Protein AF-A0A7C6IEF8-F1 (afdb_monomer)

Secondary structure (DSSP, 8-state):
--SHHHHHHHHHHHHHHHTT-HHHHHHHHHHHHHTT--TTTSBTTB-HHHHHHHTS-TTS--SSS-SHHHHHHHHHHHHHTTPPPPHHHHHHHHTTB-TTS-BBSSTTSPB-HHHHHHHHHHHHHH-SGGGHHHHHHHHHHHHHT--TTS---SSSHHHHHHHHHHHHHHTT---HHHHHHHHHHB-TTSPEEETTEEEHHHHHHHHHHHTT--TTT--TT----------------------PPPPP--PPPPPPPPPPPPP----------

Structure (mmCIF, N/CA/C/O backbone):
data_AF-A0A7C6IEF8-F1
#
_entry.id   AF-A0A7C6IEF8-F1
#
loop_
_atom_site.group_PDB
_atom_site.id
_atom_site.type_symbol
_atom_site.label_atom_id
_atom_site.label_alt_id
_atom_site.label_comp_id
_atom_site.label_asym_id
_atom_site.label_entity_id
_atom_site.label_seq_id
_atom_site.pdbx_PDB_ins_code
_atom_site.Cartn_x
_atom_site.Cartn_y
_atom_site.Cartn_z
_atom_site.occupancy
_atom_site.B_iso_or_equiv
_atom_site.auth_seq_id
_atom_site.auth_comp_id
_atom_site.auth_asym_id
_atom_site.auth_atom_id
_atom_site.pdbx_PDB_model_num
ATOM 1 N N . ALA A 1 1 ? -8.601 -23.018 9.708 1.00 60.69 1 ALA A N 1
ATOM 2 C CA . ALA A 1 1 ? -7.934 -24.036 10.554 1.00 60.69 1 ALA A CA 1
ATOM 3 C C . ALA A 1 1 ? -6.448 -23.737 10.769 1.00 60.69 1 ALA A C 1
ATOM 5 O O . ALA A 1 1 ? -6.048 -23.668 11.918 1.00 60.69 1 ALA A O 1
ATOM 6 N N . GLN A 1 2 ? -5.633 -23.519 9.722 1.00 71.75 2 GLN A N 1
ATOM 7 C CA . GLN A 1 2 ? -4.194 -23.235 9.904 1.00 71.75 2 GLN A CA 1
ATOM 8 C C . GLN A 1 2 ? -3.869 -21.791 10.333 1.00 71.75 2 GLN A C 1
ATOM 10 O O . GLN A 1 2 ? -2.860 -21.582 10.991 1.00 71.75 2 GLN A O 1
ATOM 15 N N . ALA A 1 3 ? -4.726 -20.811 10.020 1.00 82.19 3 ALA A N 1
ATOM 16 C CA . ALA A 1 3 ? -4.498 -19.411 10.393 1.00 82.19 3 ALA A CA 1
ATOM 17 C C . ALA A 1 3 ? -4.946 -19.050 11.823 1.00 82.19 3 ALA A C 1
ATOM 19 O O . ALA A 1 3 ? -4.473 -18.059 12.364 1.00 82.19 3 ALA A O 1
ATOM 20 N N . GLU A 1 4 ? -5.821 -19.843 12.455 1.00 84.62 4 GLU A N 1
ATOM 21 C CA . GLU A 1 4 ? -6.388 -19.518 13.780 1.00 84.62 4 GLU A CA 1
ATOM 22 C C . GLU A 1 4 ? -5.314 -19.303 14.863 1.00 84.62 4 GLU A C 1
ATOM 24 O O . GLU A 1 4 ? -5.384 -18.286 15.546 1.00 84.62 4 GLU A O 1
ATOM 29 N N . PRO A 1 5 ? -4.262 -20.143 14.992 1.00 89.75 5 PRO A N 1
ATOM 30 C CA . PRO A 1 5 ? -3.223 -19.904 15.997 1.00 89.75 5 PRO A CA 1
ATOM 31 C C . PRO A 1 5 ? -2.462 -18.588 15.793 1.00 89.75 5 PRO A C 1
ATOM 33 O O . PRO A 1 5 ? -2.032 -17.973 16.769 1.00 89.75 5 PRO A O 1
ATOM 36 N N . LEU A 1 6 ? -2.293 -18.159 14.536 1.00 88.25 6 LEU A N 1
ATOM 37 C CA . LEU A 1 6 ? -1.654 -16.889 14.197 1.00 88.25 6 LEU A CA 1
ATOM 38 C C . LEU A 1 6 ? -2.582 -15.713 14.509 1.00 88.25 6 LEU A C 1
ATOM 40 O O . LEU A 1 6 ? -2.141 -14.745 15.116 1.00 88.25 6 LEU A O 1
ATOM 44 N N . LEU A 1 7 ? -3.862 -15.803 14.145 1.00 91.38 7 LEU A N 1
ATOM 45 C CA . LEU A 1 7 ? -4.846 -14.768 14.472 1.00 91.38 7 LEU A CA 1
ATOM 46 C C . LEU A 1 7 ? -4.991 -14.593 15.985 1.00 91.38 7 LEU A C 1
ATOM 48 O O . LEU A 1 7 ? -5.013 -13.464 16.463 1.00 91.38 7 LEU A O 1
ATOM 52 N N . ASP A 1 8 ? -4.996 -15.691 16.740 1.00 91.38 8 ASP A N 1
ATOM 53 C CA . ASP A 1 8 ? -4.999 -15.657 18.202 1.00 91.38 8 ASP A CA 1
ATOM 54 C C . ASP A 1 8 ? -3.730 -15.005 18.767 1.00 91.38 8 ASP A C 1
ATOM 56 O O . ASP A 1 8 ? -3.793 -14.287 19.764 1.00 91.38 8 ASP A O 1
ATOM 60 N N . LEU A 1 9 ? -2.564 -15.253 18.161 1.00 91.56 9 LEU A N 1
ATOM 61 C CA . LEU A 1 9 ? -1.318 -14.595 18.554 1.00 91.56 9 LEU A CA 1
ATOM 62 C C . LEU A 1 9 ? -1.396 -13.084 18.311 1.00 91.56 9 LEU A C 1
ATOM 64 O O . LEU A 1 9 ? -1.137 -12.314 19.232 1.00 91.56 9 LEU A O 1
ATOM 68 N N . LEU A 1 10 ? -1.821 -12.674 17.114 1.00 92.69 10 LEU A N 1
ATOM 69 C CA . LEU A 1 10 ? -1.961 -11.266 16.740 1.00 92.69 10 LEU A CA 1
ATOM 70 C C . LEU A 1 10 ? -2.998 -10.542 17.604 1.00 92.69 10 LEU A C 1
ATOM 72 O O . LEU A 1 10 ? -2.752 -9.418 18.026 1.00 92.69 10 LEU A O 1
ATOM 76 N N . ALA A 1 11 ? -4.118 -11.186 17.932 1.00 91.50 11 ALA A N 1
ATOM 77 C CA . ALA A 1 11 ? -5.111 -10.624 18.841 1.00 91.50 11 ALA A CA 1
ATOM 78 C C . ALA A 1 11 ? -4.537 -10.425 20.255 1.00 91.50 11 ALA A C 1
ATOM 80 O O . ALA A 1 11 ? -4.778 -9.394 20.878 1.00 91.50 11 ALA A O 1
ATOM 81 N N . ARG A 1 12 ? -3.753 -11.386 20.768 1.00 91.94 12 ARG A N 1
ATOM 82 C CA . ARG A 1 12 ? -3.161 -11.310 22.118 1.00 91.94 12 ARG A CA 1
ATOM 83 C C . ARG A 1 12 ? -2.026 -10.296 22.231 1.00 91.94 12 ARG A C 1
ATOM 85 O O . ARG A 1 12 ? -1.936 -9.613 23.246 1.00 91.94 12 ARG A O 1
ATOM 92 N N . GLU A 1 13 ? -1.146 -10.236 21.238 1.00 91.25 13 GLU A N 1
ATOM 93 C CA . GLU A 1 13 ? 0.071 -9.410 21.281 1.00 91.25 13 GLU A CA 1
ATOM 94 C C . GLU A 1 13 ? -0.110 -8.045 20.603 1.00 91.25 13 GLU A C 1
ATOM 96 O O . GLU A 1 13 ? 0.661 -7.117 20.853 1.00 91.25 13 GLU A O 1
ATOM 101 N N . GLY A 1 14 ? -1.161 -7.890 19.792 1.00 87.06 14 GLY A N 1
ATOM 102 C CA . GLY A 1 14 ? -1.394 -6.710 18.963 1.00 87.06 14 GLY A CA 1
ATOM 103 C C . GLY A 1 14 ? -1.468 -5.407 19.751 1.00 87.06 14 GLY A C 1
ATOM 104 O O . GLY A 1 14 ? -0.909 -4.413 19.306 1.00 87.06 14 GLY A O 1
ATOM 105 N N . ALA A 1 15 ? -2.072 -5.405 20.944 1.00 87.06 15 ALA A N 1
ATOM 106 C CA . ALA A 1 15 ? -2.207 -4.186 21.747 1.00 87.06 15 ALA A CA 1
ATOM 107 C C . ALA A 1 15 ? -0.845 -3.585 22.139 1.00 87.06 15 ALA A C 1
ATOM 109 O O . ALA A 1 15 ? -0.672 -2.369 22.104 1.00 87.06 15 ALA A O 1
ATOM 110 N N . ALA A 1 16 ? 0.137 -4.431 22.473 1.00 89.19 16 ALA A N 1
ATOM 111 C CA . ALA A 1 16 ? 1.486 -3.975 22.798 1.00 89.19 16 ALA A CA 1
ATOM 112 C C . ALA A 1 16 ? 2.219 -3.467 21.548 1.00 89.19 16 ALA A C 1
ATOM 114 O O . ALA A 1 16 ? 2.814 -2.396 21.584 1.00 89.19 16 ALA A O 1
ATOM 115 N N . ALA A 1 17 ? 2.115 -4.194 20.432 1.00 86.31 17 ALA A N 1
ATOM 116 C CA . ALA A 1 17 ? 2.783 -3.834 19.182 1.00 86.31 17 ALA A CA 1
ATOM 117 C C . ALA A 1 17 ? 2.229 -2.537 18.557 1.00 86.31 17 ALA A C 1
ATOM 119 O O . ALA A 1 17 ? 2.971 -1.749 17.973 1.00 86.31 17 ALA A O 1
ATOM 120 N N . VAL A 1 18 ? 0.923 -2.290 18.695 1.00 89.69 18 VAL A N 1
ATOM 121 C CA . VAL A 1 18 ? 0.263 -1.061 18.229 1.00 89.69 18 VAL A CA 1
ATOM 122 C C . VAL A 1 18 ? 0.724 0.167 19.013 1.00 89.69 18 VAL A C 1
ATOM 124 O O . VAL A 1 18 ? 0.858 1.242 18.436 1.00 89.69 18 VAL A O 1
ATOM 127 N N . ALA A 1 19 ? 1.017 0.017 20.306 1.00 86.75 19 ALA A N 1
ATOM 128 C CA . ALA A 1 19 ? 1.499 1.123 21.132 1.00 86.75 19 ALA A CA 1
ATOM 129 C C . ALA A 1 19 ? 2.882 1.649 20.697 1.00 86.75 19 ALA A C 1
ATOM 131 O O . ALA A 1 19 ? 3.249 2.764 21.062 1.00 86.75 19 ALA A O 1
ATOM 132 N N . GLU A 1 20 ? 3.643 0.867 19.926 1.00 87.12 20 GLU A N 1
ATOM 133 C CA . GLU A 1 20 ? 4.963 1.257 19.423 1.00 87.12 20 GLU A CA 1
ATOM 134 C C . GLU A 1 20 ? 4.895 2.037 18.103 1.00 87.12 20 GLU A C 1
ATOM 136 O O . GLU A 1 20 ? 5.792 2.830 17.817 1.00 87.12 20 GLU A O 1
ATOM 141 N N . SER A 1 21 ? 3.861 1.813 17.284 1.00 92.12 21 SER A N 1
ATOM 142 C CA . SER A 1 21 ? 3.759 2.399 15.945 1.00 92.12 21 SER A CA 1
ATOM 143 C C . SER A 1 21 ? 2.321 2.323 15.405 1.00 92.12 21 SER A C 1
ATOM 145 O O . SER A 1 21 ? 1.751 1.228 15.325 1.00 92.12 21 SER A O 1
ATOM 147 N N . PRO A 1 22 ? 1.726 3.449 14.961 1.00 95.25 22 PRO A N 1
ATOM 148 C CA . PRO A 1 22 ? 0.413 3.435 14.313 1.00 95.25 22 PRO A CA 1
ATOM 149 C C . PRO A 1 22 ? 0.419 2.676 12.974 1.00 95.25 22 PRO A C 1
ATOM 151 O O . PRO A 1 22 ? -0.606 2.124 12.570 1.00 95.25 22 PRO A O 1
ATOM 154 N N . GLU A 1 23 ? 1.570 2.542 12.309 1.00 96.81 23 GLU A N 1
ATOM 155 C CA . GLU A 1 23 ? 1.728 1.694 11.124 1.00 96.81 23 GLU A CA 1
ATOM 156 C C . GLU A 1 23 ? 1.460 0.213 11.438 1.00 96.81 23 GLU A C 1
ATOM 158 O O . GLU A 1 23 ? 0.948 -0.520 10.586 1.00 96.81 23 GLU A O 1
ATOM 163 N N . THR A 1 24 ? 1.757 -0.240 12.661 1.00 96.69 24 THR A N 1
ATOM 164 C CA . THR A 1 24 ? 1.372 -1.582 13.121 1.00 96.69 24 THR A CA 1
ATOM 165 C C . THR A 1 24 ? -0.145 -1.726 13.185 1.00 96.69 24 THR A C 1
ATOM 167 O O . THR A 1 24 ? -0.667 -2.751 12.744 1.00 96.69 24 THR A O 1
ATOM 170 N N . ALA A 1 25 ? -0.868 -0.704 13.660 1.00 97.81 25 ALA A N 1
ATOM 171 C CA . ALA A 1 25 ? -2.330 -0.722 13.641 1.00 97.81 25 ALA A CA 1
ATOM 172 C C . ALA A 1 25 ? -2.857 -0.830 12.208 1.00 97.81 25 ALA A C 1
ATOM 174 O O . ALA A 1 25 ? -3.649 -1.726 11.929 1.00 97.81 25 ALA A O 1
ATOM 175 N N . ALA A 1 26 ? -2.342 -0.015 11.281 1.00 98.44 26 ALA A N 1
ATOM 176 C CA . ALA A 1 26 ? -2.743 -0.065 9.874 1.00 98.44 26 ALA A CA 1
ATOM 177 C C . ALA A 1 26 ? -2.513 -1.456 9.247 1.00 98.44 26 ALA A C 1
ATOM 179 O O . ALA A 1 26 ? -3.407 -2.004 8.601 1.00 98.44 26 ALA A O 1
ATOM 180 N N . LYS A 1 27 ? -1.368 -2.101 9.516 1.00 97.25 27 LYS A N 1
ATOM 181 C CA . LYS A 1 27 ? -1.111 -3.491 9.080 1.00 97.25 27 LYS A CA 1
ATOM 182 C C . LYS A 1 27 ? -2.106 -4.483 9.686 1.00 97.25 27 LYS A C 1
ATOM 184 O O . LYS A 1 27 ? -2.588 -5.368 8.980 1.00 97.25 27 LYS A O 1
ATOM 189 N N . LEU A 1 28 ? -2.430 -4.352 10.973 1.00 97.62 28 LEU A N 1
ATOM 190 C CA . LEU A 1 28 ? -3.401 -5.228 11.632 1.00 97.62 28 LEU A CA 1
ATOM 191 C C . LEU A 1 28 ? -4.832 -5.005 11.129 1.00 97.62 28 LEU A C 1
ATOM 193 O O . LEU A 1 28 ? -5.587 -5.974 11.077 1.00 97.62 28 LEU A O 1
ATOM 197 N N . VAL A 1 29 ? -5.193 -3.792 10.699 1.00 98.62 29 VAL A N 1
ATOM 198 C CA . VAL A 1 29 ? -6.466 -3.537 10.006 1.00 98.62 29 VAL A CA 1
ATOM 199 C C . VAL A 1 29 ? -6.523 -4.318 8.694 1.00 98.62 29 VAL A C 1
ATOM 201 O O . VAL A 1 29 ? -7.498 -5.035 8.460 1.00 98.62 29 VAL A O 1
ATOM 204 N N . VAL A 1 30 ? -5.462 -4.266 7.877 1.00 98.12 30 VAL A N 1
ATOM 205 C CA . VAL A 1 30 ? -5.378 -5.044 6.626 1.00 98.12 30 VAL A CA 1
ATOM 206 C C . VAL A 1 30 ? -5.526 -6.543 6.904 1.00 98.12 30 VAL A C 1
ATOM 208 O O . VAL A 1 30 ? -6.315 -7.211 6.231 1.00 98.12 30 VAL A O 1
ATOM 211 N N . VAL A 1 31 ? -4.839 -7.068 7.928 1.00 96.19 31 VAL A N 1
ATOM 212 C CA . VAL A 1 31 ? -4.954 -8.478 8.342 1.00 96.19 31 VAL A CA 1
ATOM 213 C C . VAL A 1 31 ? -6.375 -8.813 8.798 1.00 96.19 31 VAL A C 1
ATOM 215 O O . VAL A 1 31 ? -6.953 -9.779 8.304 1.00 96.19 31 VAL A O 1
ATOM 218 N N . ALA A 1 32 ? -6.961 -8.034 9.709 1.00 96.88 32 ALA A N 1
ATOM 219 C CA . ALA A 1 32 ? -8.312 -8.277 10.208 1.00 96.88 32 ALA A CA 1
ATOM 220 C C . ALA A 1 32 ? -9.318 -8.335 9.049 1.00 96.88 32 ALA A C 1
ATOM 222 O O . ALA A 1 32 ? -10.032 -9.331 8.909 1.00 96.88 32 ALA A O 1
ATOM 223 N N . ALA A 1 33 ? -9.279 -7.339 8.161 1.00 96.94 33 ALA A N 1
ATOM 224 C CA . ALA A 1 33 ? -10.127 -7.276 6.977 1.00 96.94 33 ALA A CA 1
ATOM 225 C C . ALA A 1 33 ? -9.907 -8.476 6.041 1.00 96.94 33 ALA A C 1
ATOM 227 O O . ALA A 1 33 ? -10.873 -9.087 5.587 1.00 96.94 33 ALA A O 1
ATOM 228 N N . ALA A 1 34 ? -8.652 -8.873 5.791 1.00 95.88 34 ALA A N 1
ATOM 229 C CA . ALA A 1 34 ? -8.343 -10.033 4.953 1.00 95.88 34 ALA A CA 1
ATOM 230 C C . ALA A 1 34 ? -8.974 -11.329 5.491 1.00 95.88 34 ALA A C 1
ATOM 232 O O . ALA A 1 34 ? -9.431 -12.158 4.710 1.00 95.88 34 ALA A O 1
ATOM 233 N N . PHE A 1 35 ? -9.056 -11.495 6.813 1.00 94.88 35 PHE A N 1
ATOM 234 C CA . PHE A 1 35 ? -9.677 -12.657 7.459 1.00 94.88 35 PHE A CA 1
ATOM 235 C C . PHE A 1 35 ? -11.159 -12.457 7.824 1.00 94.88 35 PHE A C 1
ATOM 237 O O . PHE A 1 35 ? -11.726 -13.285 8.546 1.00 94.88 35 PHE A O 1
ATOM 244 N N . GLY A 1 36 ? -11.794 -11.375 7.361 1.00 94.62 36 GLY A N 1
ATOM 245 C CA . GLY A 1 36 ? -13.192 -11.059 7.669 1.00 94.62 36 GLY A CA 1
ATOM 246 C C . GLY A 1 36 ? -13.459 -10.803 9.158 1.00 94.62 36 GLY A C 1
ATOM 247 O O . GLY A 1 36 ? -14.569 -11.036 9.637 1.00 94.62 36 GLY A O 1
ATOM 248 N N . LYS A 1 37 ? -12.440 -10.385 9.913 1.00 95.94 37 LYS A N 1
ATOM 249 C CA . LYS A 1 37 ? -12.554 -9.942 11.308 1.00 95.94 37 LYS A CA 1
ATOM 250 C C . LYS A 1 37 ? -12.804 -8.434 11.337 1.00 95.94 37 LYS A C 1
ATOM 252 O O . LYS A 1 37 ? -12.307 -7.706 10.485 1.00 95.94 37 LYS A O 1
ATOM 257 N N . ASP A 1 38 ? -13.538 -7.965 12.340 1.00 97.25 38 ASP A N 1
ATOM 258 C CA . ASP A 1 38 ? -13.760 -6.532 12.541 1.00 97.25 38 ASP A CA 1
ATOM 259 C C . ASP A 1 38 ? -12.515 -5.885 13.183 1.00 97.25 38 ASP A C 1
ATOM 261 O O . ASP A 1 38 ? -12.182 -6.230 14.321 1.00 97.25 38 ASP A O 1
ATOM 265 N N . PRO A 1 39 ? -11.822 -4.948 12.506 1.00 97.94 39 PRO A N 1
ATOM 266 C CA . PRO A 1 39 ? -10.619 -4.305 13.037 1.00 97.94 39 PRO A CA 1
ATOM 267 C C . PRO A 1 39 ? -10.857 -3.494 14.320 1.00 97.94 39 PRO A C 1
ATOM 269 O O . PRO A 1 39 ? -9.910 -3.257 15.067 1.00 97.94 39 PRO A O 1
ATOM 272 N N . ARG A 1 40 ? -12.104 -3.111 14.623 1.00 98.38 40 ARG A N 1
ATOM 273 C CA . ARG A 1 40 ? -12.450 -2.379 15.856 1.00 98.38 40 ARG A CA 1
ATOM 274 C C . ARG A 1 40 ? -12.460 -3.281 17.093 1.00 98.38 40 ARG A C 1
ATOM 276 O O . ARG A 1 40 ? -12.426 -2.795 18.220 1.00 98.38 40 ARG A O 1
ATOM 283 N N . THR A 1 41 ? -12.534 -4.600 16.893 1.00 97.50 41 THR A N 1
ATOM 284 C CA . THR A 1 41 ? -12.641 -5.592 17.977 1.00 97.50 41 THR A CA 1
ATOM 285 C C . THR A 1 41 ? -11.656 -6.759 17.864 1.00 97.50 41 THR A C 1
ATOM 287 O O . THR A 1 41 ? -11.569 -7.568 18.789 1.00 97.50 41 THR A O 1
ATOM 290 N N . PHE A 1 42 ? -10.891 -6.852 16.769 1.00 97.12 42 PHE A N 1
ATOM 291 C CA . PHE A 1 42 ? -9.929 -7.928 16.511 1.00 97.12 42 PHE A CA 1
ATOM 292 C C . PHE A 1 42 ? -8.839 -8.029 17.585 1.00 97.12 42 PHE A C 1
ATOM 294 O O . PHE A 1 42 ? -8.519 -9.129 18.033 1.00 97.12 42 PHE A O 1
ATOM 301 N N . VAL A 1 43 ? -8.304 -6.887 18.023 1.00 96.81 43 VAL A N 1
ATOM 302 C CA . VAL A 1 43 ? -7.380 -6.803 19.158 1.00 96.81 43 VAL A CA 1
ATOM 303 C C . VAL A 1 43 ? -8.189 -6.403 20.399 1.00 96.81 43 VAL A C 1
ATOM 305 O O . VAL A 1 43 ? -8.745 -5.302 20.434 1.00 96.81 43 VAL A O 1
ATOM 308 N N . PRO A 1 44 ? -8.299 -7.261 21.430 1.00 94.62 44 PRO A N 1
ATOM 309 C CA . PRO A 1 44 ? -9.119 -6.967 22.598 1.00 94.62 44 PRO A CA 1
ATOM 310 C C . PRO A 1 44 ? -8.702 -5.668 23.297 1.00 94.62 44 PRO A C 1
ATOM 312 O O . PRO A 1 44 ? -7.574 -5.533 23.764 1.00 94.62 44 PRO A O 1
ATOM 315 N N . GLY A 1 45 ? -9.646 -4.730 23.412 1.00 94.56 45 GLY A N 1
ATOM 316 C CA . GLY A 1 45 ? -9.423 -3.440 24.071 1.00 94.56 45 GLY A CA 1
ATOM 317 C C . GLY A 1 45 ? -8.721 -2.387 23.209 1.00 94.56 45 GLY A C 1
ATOM 318 O O . GLY A 1 45 ? -8.365 -1.336 23.735 1.00 94.56 45 GLY A O 1
ATOM 319 N N . THR A 1 46 ? -8.533 -2.634 21.911 1.00 96.75 46 THR A N 1
ATOM 320 C CA . THR A 1 46 ? -7.913 -1.681 20.984 1.00 96.75 46 THR A CA 1
ATOM 321 C C . THR A 1 46 ? -8.749 -1.562 19.716 1.00 96.75 46 THR A C 1
ATOM 323 O O . THR A 1 46 ? -8.838 -2.505 18.934 1.00 96.75 46 THR A O 1
ATOM 326 N N . ASP A 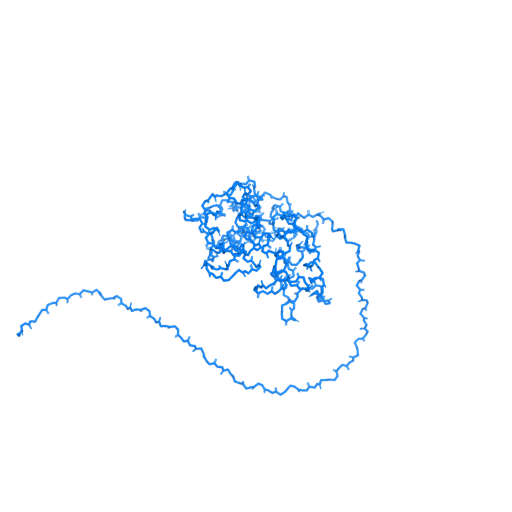1 47 ? -9.332 -0.384 19.496 1.00 98.00 47 ASP A N 1
ATOM 327 C CA . ASP A 1 47 ? -9.941 -0.041 18.214 1.00 98.00 47 ASP A CA 1
ATOM 328 C C . ASP A 1 47 ? -8.830 0.371 17.238 1.00 98.00 47 ASP A C 1
ATOM 330 O O . ASP A 1 47 ? -8.300 1.481 17.312 1.00 98.00 47 ASP A O 1
ATOM 334 N N . LEU A 1 48 ? -8.438 -0.544 16.348 1.00 98.56 48 LEU A N 1
ATOM 335 C CA . LEU A 1 48 ? -7.343 -0.303 15.405 1.00 98.56 48 LEU A CA 1
ATOM 336 C C . LEU A 1 48 ? -7.666 0.821 14.413 1.00 98.56 48 LEU A C 1
ATOM 338 O O . LEU A 1 48 ? -6.758 1.529 13.984 1.00 98.56 48 LEU A O 1
ATOM 342 N N . VAL A 1 49 ? -8.943 0.995 14.062 1.00 98.62 49 VAL A N 1
ATOM 343 C CA . VAL A 1 49 ? -9.389 2.029 13.119 1.00 98.62 49 VAL A CA 1
ATOM 344 C C . VAL A 1 49 ? -9.258 3.405 13.763 1.00 98.62 49 VAL A C 1
ATOM 346 O O . VAL A 1 49 ? -8.734 4.329 13.138 1.00 98.62 49 VAL A O 1
ATOM 349 N N . ALA A 1 50 ? -9.655 3.520 15.034 1.00 98.31 50 ALA A N 1
ATOM 350 C CA . ALA A 1 50 ? -9.448 4.736 15.814 1.00 98.31 50 ALA A CA 1
ATOM 351 C C . ALA A 1 50 ? -7.956 5.067 15.946 1.00 98.31 50 ALA A C 1
ATOM 353 O O . ALA A 1 50 ? -7.571 6.202 15.699 1.00 98.31 50 ALA A O 1
ATOM 354 N N . VAL A 1 51 ? -7.096 4.076 16.225 1.00 98.31 51 VAL A N 1
ATOM 355 C CA . VAL A 1 51 ? -5.642 4.309 16.316 1.00 98.31 51 VAL A CA 1
ATOM 356 C C . VAL A 1 51 ? -5.062 4.849 15.007 1.00 98.31 51 VAL A C 1
ATOM 358 O O . VAL A 1 51 ? -4.256 5.775 15.045 1.00 98.31 51 VAL A O 1
ATOM 361 N N . VAL A 1 52 ? -5.455 4.295 13.855 1.00 98.62 52 VAL A N 1
ATOM 362 C CA . VAL A 1 52 ? -4.992 4.806 12.553 1.00 98.62 52 VAL A CA 1
ATOM 363 C C . VAL A 1 52 ? -5.491 6.232 12.328 1.00 98.62 52 VAL A C 1
ATOM 365 O O . VAL A 1 52 ? -4.705 7.093 11.948 1.00 98.62 52 VAL A O 1
ATOM 368 N N . THR A 1 53 ? -6.772 6.487 12.600 1.00 98.44 53 THR A N 1
ATOM 369 C CA . THR A 1 53 ? -7.402 7.797 12.377 1.00 98.44 53 THR A CA 1
ATOM 370 C C . THR A 1 53 ? -6.793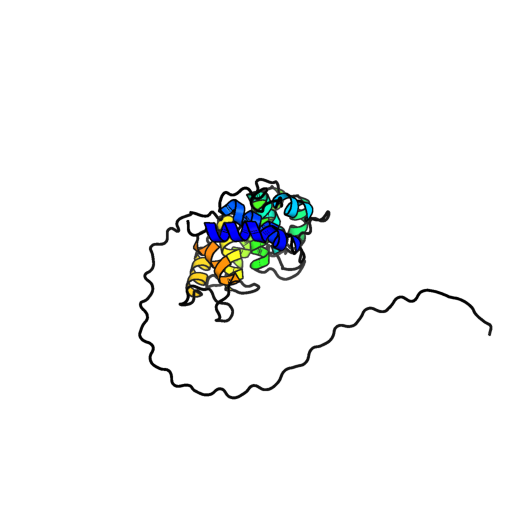 8.882 13.266 1.00 98.44 53 THR A C 1
ATOM 372 O O . THR A 1 53 ? -6.422 9.941 12.769 1.00 98.44 53 THR A O 1
ATOM 375 N N . ASP A 1 54 ? -6.629 8.604 14.560 1.00 97.81 54 ASP A N 1
ATOM 376 C CA . ASP A 1 54 ? -6.096 9.548 15.549 1.00 97.81 54 ASP A CA 1
ATOM 377 C C . ASP A 1 54 ? -4.599 9.838 15.345 1.00 97.81 54 ASP A C 1
ATOM 379 O O . ASP A 1 54 ? -4.087 10.850 15.826 1.00 97.81 54 ASP A O 1
ATOM 383 N N . ALA A 1 55 ? -3.885 8.952 14.646 1.00 98.00 55 ALA A N 1
ATOM 384 C CA . ALA A 1 55 ? -2.471 9.119 14.326 1.00 98.00 55 ALA A CA 1
ATOM 385 C C . ALA A 1 55 ? -2.215 9.943 13.054 1.00 98.00 55 ALA A C 1
ATOM 387 O O . ALA A 1 55 ? -1.062 10.294 12.796 1.00 98.00 55 ALA A O 1
ATOM 388 N N . ILE A 1 56 ? -3.247 10.248 12.260 1.00 98.62 56 ILE A N 1
ATOM 389 C CA . ILE A 1 56 ? -3.130 11.185 11.138 1.00 98.62 56 ILE A CA 1
ATOM 390 C C . ILE A 1 56 ? -3.104 12.598 11.722 1.00 98.62 56 ILE A C 1
ATOM 392 O O . ILE A 1 56 ? -4.071 13.056 12.333 1.00 98.62 56 ILE A O 1
ATOM 396 N N . ALA A 1 57 ? -1.980 13.287 11.552 1.00 98.38 57 ALA A N 1
ATOM 397 C CA . ALA A 1 57 ? -1.806 14.644 12.045 1.00 98.38 57 ALA A CA 1
ATOM 398 C C . ALA A 1 57 ? -2.669 15.652 11.263 1.00 98.38 57 ALA A C 1
ATOM 400 O O . ALA A 1 57 ? -3.209 15.359 10.196 1.00 98.38 57 ALA A O 1
ATOM 401 N N . GLU A 1 58 ? -2.774 16.880 11.776 1.00 97.88 58 GLU A N 1
ATOM 402 C CA . GLU A 1 58 ? -3.551 17.953 11.134 1.00 97.88 58 GLU A CA 1
ATOM 403 C C . GLU A 1 58 ? -3.050 18.285 9.716 1.00 97.88 58 GLU A C 1
ATOM 405 O O . GLU A 1 58 ? -3.849 18.611 8.840 1.00 97.88 58 GLU A O 1
ATOM 410 N N . ASP A 1 59 ? -1.741 18.160 9.472 1.00 97.62 59 ASP A N 1
ATOM 411 C CA . ASP A 1 59 ? -1.134 18.340 8.148 1.00 97.62 59 ASP A CA 1
ATOM 412 C C . ASP A 1 59 ? -1.282 17.115 7.228 1.00 97.62 59 ASP A C 1
ATOM 414 O O . ASP A 1 59 ? -0.874 17.170 6.071 1.00 97.62 59 ASP A O 1
ATOM 418 N N . GLY A 1 60 ? -1.893 16.033 7.719 1.00 98.44 60 GLY A N 1
ATOM 419 C CA . GLY A 1 60 ? -2.085 14.780 6.999 1.00 98.44 60 GLY A CA 1
ATOM 420 C C . GLY A 1 60 ? -0.934 13.786 7.122 1.00 98.44 60 GLY A C 1
ATOM 421 O O . GLY A 1 60 ? -1.062 12.671 6.619 1.00 98.44 60 GLY A O 1
ATOM 422 N N . SER A 1 61 ? 0.169 14.139 7.784 1.00 98.31 61 SER A N 1
ATOM 423 C CA . SER A 1 61 ? 1.274 13.205 8.000 1.00 98.31 61 SER A CA 1
ATOM 424 C C . SER A 1 61 ? 0.854 12.025 8.889 1.00 98.31 61 SER A C 1
ATOM 426 O O . SER A 1 61 ? 0.062 12.170 9.822 1.00 98.31 61 SER A O 1
ATOM 428 N N . PHE A 1 62 ? 1.375 10.832 8.590 1.00 98.38 62 PHE A N 1
ATOM 429 C CA . PHE A 1 62 ? 1.082 9.601 9.328 1.00 98.38 62 PHE A CA 1
ATOM 430 C C . PHE A 1 62 ? 2.348 8.768 9.529 1.00 98.38 62 PHE A C 1
ATOM 432 O O . PHE A 1 62 ? 3.100 8.533 8.583 1.00 98.38 62 PHE A O 1
ATOM 439 N N . GLY A 1 63 ? 2.540 8.259 10.747 1.00 95.31 63 GLY A N 1
ATOM 440 C CA . GLY A 1 63 ? 3.651 7.371 11.081 1.00 95.31 63 GLY A CA 1
ATOM 441 C C . GLY A 1 63 ? 4.961 8.083 11.428 1.00 95.31 63 GLY A C 1
ATOM 442 O O . GLY A 1 63 ? 5.083 9.305 11.358 1.00 95.31 63 GLY A O 1
ATOM 443 N N . ALA A 1 64 ? 5.960 7.298 11.833 1.00 92.06 64 ALA A N 1
ATOM 444 C CA . ALA A 1 64 ? 7.273 7.802 12.248 1.00 92.06 64 ALA A CA 1
ATOM 445 C C . ALA A 1 64 ? 8.099 8.340 11.068 1.00 92.06 64 ALA A C 1
ATOM 447 O O . ALA A 1 64 ? 8.917 9.245 11.235 1.00 92.06 64 ALA A O 1
ATOM 448 N N . TRP A 1 65 ? 7.869 7.781 9.878 1.00 92.56 65 TRP A N 1
ATOM 449 C CA . TRP A 1 65 ? 8.479 8.196 8.617 1.00 92.56 65 TRP A CA 1
ATOM 450 C C . TRP A 1 65 ? 7.357 8.529 7.631 1.00 92.56 65 TRP A C 1
ATOM 452 O O . TRP A 1 65 ? 6.925 7.642 6.891 1.00 92.56 65 TRP A O 1
ATOM 462 N N . PRO A 1 66 ? 6.847 9.775 7.638 1.00 94.12 66 PRO A N 1
ATOM 463 C CA . PRO A 1 66 ? 5.564 10.127 7.028 1.00 94.12 66 PRO A CA 1
ATOM 464 C C . PRO A 1 66 ? 5.622 10.285 5.502 1.00 94.12 66 PRO A C 1
ATOM 466 O O . PRO A 1 66 ? 5.143 11.271 4.958 1.00 94.12 66 PRO A O 1
ATOM 469 N N . GLY A 1 67 ? 6.232 9.326 4.806 1.00 97.50 67 GLY A N 1
ATOM 470 C CA . GLY A 1 67 ? 6.330 9.279 3.349 1.00 97.50 67 GLY A CA 1
ATOM 471 C C . GLY A 1 67 ? 5.178 8.522 2.676 1.00 97.50 67 GLY A C 1
ATOM 472 O O . GLY A 1 67 ? 4.192 8.143 3.327 1.00 97.50 67 GLY A O 1
ATOM 473 N N . PRO A 1 68 ? 5.310 8.237 1.367 1.00 98.31 68 PRO A N 1
ATOM 474 C CA . PRO A 1 68 ? 4.261 7.588 0.585 1.00 98.31 68 PRO A CA 1
ATOM 475 C C . PRO A 1 68 ? 3.871 6.201 1.077 1.00 98.31 68 PRO A C 1
ATOM 477 O O . PRO A 1 68 ? 2.695 5.846 1.049 1.00 98.31 68 PRO A O 1
ATOM 480 N N . PHE A 1 69 ? 4.836 5.434 1.590 1.00 97.44 69 PHE A N 1
ATOM 481 C CA . PHE A 1 69 ? 4.566 4.108 2.138 1.00 97.44 69 PHE A CA 1
ATOM 482 C C . PHE A 1 69 ? 3.597 4.172 3.323 1.00 97.44 69 PHE A C 1
ATOM 484 O O . PHE A 1 69 ? 2.601 3.450 3.355 1.00 97.44 69 PHE A O 1
ATOM 491 N N . ALA A 1 70 ? 3.879 5.045 4.294 1.00 98.19 70 ALA A N 1
ATOM 492 C CA . ALA A 1 70 ? 3.062 5.191 5.492 1.00 98.19 70 ALA A CA 1
ATOM 493 C C . ALA A 1 70 ? 1.678 5.762 5.148 1.00 98.19 70 ALA A C 1
ATOM 495 O O . ALA A 1 70 ? 0.664 5.215 5.582 1.00 98.19 70 ALA A O 1
ATOM 496 N N . SER A 1 71 ? 1.635 6.794 4.299 1.00 98.56 71 SER A N 1
ATOM 497 C CA . SER A 1 71 ? 0.381 7.431 3.878 1.00 98.56 71 SER A CA 1
ATOM 498 C C . SER A 1 71 ? -0.516 6.470 3.095 1.00 98.56 71 SER A C 1
ATOM 500 O O . SER A 1 71 ? -1.701 6.334 3.396 1.00 98.56 71 SER A O 1
ATOM 502 N N . GLY A 1 72 ? 0.060 5.738 2.136 1.00 98.75 72 GLY A N 1
ATOM 503 C CA . GLY A 1 72 ? -0.657 4.733 1.358 1.00 98.75 72 GLY A CA 1
ATOM 504 C C . GLY A 1 72 ? -1.175 3.581 2.217 1.00 98.75 72 GLY A C 1
ATOM 505 O O . GLY A 1 72 ? -2.317 3.160 2.061 1.00 98.75 72 GLY A O 1
ATOM 506 N N . LEU A 1 73 ? -0.375 3.111 3.180 1.00 98.81 73 LEU A N 1
ATOM 507 C CA . LEU A 1 73 ? -0.789 2.064 4.115 1.00 98.81 73 LEU A CA 1
ATOM 508 C C . LEU A 1 73 ? -1.960 2.511 5.007 1.00 98.81 73 LEU A C 1
ATOM 510 O O . LEU A 1 73 ? -2.873 1.719 5.238 1.00 98.81 73 LEU A O 1
ATOM 514 N N . ALA A 1 74 ? -1.951 3.755 5.494 1.00 98.88 74 ALA A N 1
ATOM 515 C CA . ALA A 1 74 ? -3.058 4.306 6.274 1.00 98.88 74 ALA A CA 1
ATOM 516 C C . ALA A 1 74 ? -4.340 4.430 5.440 1.00 98.88 74 ALA A C 1
ATOM 518 O O . ALA A 1 74 ? -5.395 3.987 5.890 1.00 98.88 74 ALA A O 1
ATOM 519 N N . ALA A 1 75 ? -4.246 4.954 4.214 1.00 98.88 75 ALA A N 1
ATOM 520 C CA . ALA A 1 75 ? -5.387 5.063 3.307 1.00 98.88 75 ALA A CA 1
ATOM 521 C C . ALA A 1 75 ? -6.003 3.686 3.003 1.00 98.88 75 ALA A C 1
ATOM 523 O O . ALA A 1 75 ? -7.206 3.499 3.173 1.00 98.88 75 ALA A O 1
ATOM 524 N N . VAL A 1 76 ? -5.167 2.693 2.669 1.00 98.94 76 VAL A N 1
ATOM 525 C CA . VAL A 1 76 ? -5.600 1.301 2.462 1.00 98.94 76 VAL A CA 1
ATOM 526 C C . VAL A 1 76 ? -6.262 0.722 3.715 1.00 98.94 76 VAL A C 1
ATOM 528 O O . VAL A 1 76 ? -7.289 0.056 3.616 1.00 98.94 76 VAL A O 1
ATOM 531 N N . ALA A 1 77 ? -5.700 0.949 4.904 1.00 98.88 77 ALA A N 1
ATOM 532 C CA . ALA A 1 77 ? -6.294 0.456 6.144 1.00 98.88 77 ALA A CA 1
ATOM 533 C C . ALA A 1 77 ? -7.695 1.044 6.383 1.00 98.88 77 ALA A C 1
ATOM 535 O O . ALA A 1 77 ? -8.613 0.301 6.731 1.00 98.88 77 ALA A O 1
ATOM 536 N N . LEU A 1 78 ? -7.869 2.351 6.175 1.00 98.88 78 LEU A N 1
ATOM 537 C CA . LEU A 1 78 ? -9.154 3.026 6.365 1.00 98.88 78 LEU A CA 1
ATOM 538 C C . LEU A 1 78 ? -10.210 2.542 5.367 1.00 98.88 78 LEU A C 1
ATOM 540 O O . LEU A 1 78 ? -11.288 2.131 5.800 1.00 98.88 78 LEU A O 1
ATOM 544 N N . ASP A 1 79 ? -9.876 2.471 4.077 1.00 98.75 79 ASP A N 1
ATOM 545 C CA . ASP A 1 79 ? -10.783 1.942 3.049 1.00 98.75 79 ASP A CA 1
ATOM 546 C C . ASP A 1 79 ? -11.223 0.505 3.374 1.00 98.75 79 ASP A C 1
ATOM 548 O O . ASP A 1 79 ? -12.414 0.189 3.435 1.00 98.75 79 ASP A O 1
ATOM 552 N N . ARG A 1 80 ? -10.272 -0.361 3.748 1.00 98.50 80 ARG A N 1
ATOM 553 C CA . ARG A 1 80 ? -10.571 -1.747 4.143 1.00 98.50 80 ARG A CA 1
ATOM 554 C C . ARG A 1 80 ? -11.404 -1.868 5.419 1.00 98.50 80 ARG A C 1
ATOM 556 O O . ARG A 1 80 ? -12.039 -2.903 5.631 1.00 98.50 80 ARG A O 1
ATOM 563 N N . ALA A 1 81 ? -11.417 -0.843 6.269 1.00 98.44 81 ALA A N 1
ATOM 564 C CA . ALA A 1 81 ? -12.283 -0.751 7.443 1.00 98.44 81 ALA A CA 1
ATOM 565 C C . ALA A 1 81 ? -13.664 -0.130 7.143 1.00 98.44 81 ALA A C 1
ATOM 567 O O . ALA A 1 81 ? -14.491 -0.025 8.063 1.00 98.44 81 ALA A O 1
ATOM 568 N N . GLY A 1 82 ? -13.913 0.251 5.885 1.00 98.00 82 GLY A N 1
ATOM 569 C CA . GLY A 1 82 ? -15.119 0.937 5.428 1.00 98.00 82 GLY A CA 1
ATOM 570 C C . GLY A 1 82 ? -15.174 2.412 5.824 1.00 98.00 82 GLY A C 1
ATOM 571 O O . GLY A 1 82 ? -16.269 2.969 5.900 1.00 98.00 82 GLY A O 1
ATOM 572 N N . GLU A 1 83 ? -14.028 3.023 6.126 1.00 98.44 83 GLU A N 1
ATOM 573 C CA . GLU A 1 83 ? -13.913 4.438 6.472 1.00 98.44 83 GLU A CA 1
ATOM 574 C C . GLU A 1 83 ? -13.449 5.260 5.269 1.00 98.44 83 GLU A C 1
ATOM 576 O O . GLU A 1 83 ? -12.683 4.795 4.428 1.00 98.44 83 GLU A O 1
ATOM 581 N N . ALA A 1 84 ? -13.887 6.516 5.206 1.00 98.00 84 ALA A N 1
ATOM 582 C CA . ALA A 1 84 ? -13.389 7.442 4.199 1.00 98.00 84 ALA A CA 1
ATOM 583 C C . ALA A 1 84 ? -11.935 7.836 4.498 1.00 98.00 84 ALA A C 1
ATOM 585 O O . ALA A 1 84 ? -11.585 8.117 5.647 1.00 98.00 84 ALA A O 1
ATOM 586 N N . VAL A 1 85 ? -11.107 7.935 3.457 1.00 98.62 85 VAL A N 1
ATOM 587 C CA . VAL A 1 85 ? -9.740 8.454 3.577 1.00 98.62 85 VAL A CA 1
ATOM 588 C C . VAL A 1 85 ? -9.785 9.967 3.866 1.00 98.62 85 VAL A C 1
ATOM 590 O O . VAL A 1 85 ? -10.414 10.717 3.114 1.00 98.62 85 VAL A O 1
ATOM 593 N N . PRO A 1 86 ? -9.147 10.466 4.945 1.00 98.44 86 PRO A N 1
ATOM 594 C CA . PRO A 1 86 ? -9.102 11.893 5.234 1.00 98.44 86 PRO A CA 1
ATOM 595 C C . PRO A 1 86 ? -8.386 12.674 4.131 1.00 98.44 86 PRO A C 1
ATOM 597 O O . PRO A 1 86 ? -7.240 12.386 3.799 1.00 98.44 86 PRO A O 1
ATOM 600 N N . ALA A 1 87 ? -9.011 13.744 3.634 1.00 98.31 87 ALA A N 1
ATOM 601 C CA . ALA A 1 87 ? -8.444 14.564 2.558 1.00 98.31 87 ALA A CA 1
ATOM 602 C C . ALA A 1 87 ? -7.053 15.148 2.884 1.00 98.31 87 ALA A C 1
ATOM 604 O O . ALA A 1 87 ? -6.251 15.376 1.978 1.00 98.31 87 ALA A O 1
ATOM 605 N N . ALA A 1 88 ? -6.753 15.387 4.168 1.00 98.44 88 ALA A N 1
ATOM 606 C CA . ALA A 1 88 ? -5.432 15.832 4.609 1.00 98.44 88 ALA A CA 1
ATOM 607 C C . ALA A 1 88 ? -4.351 14.775 4.322 1.00 98.44 88 ALA A C 1
ATOM 609 O O . ALA A 1 88 ? -3.304 15.126 3.788 1.00 98.44 88 ALA A O 1
ATOM 610 N N . LEU A 1 89 ? -4.630 13.489 4.577 1.00 98.81 89 LEU A N 1
ATOM 611 C CA . LEU A 1 89 ? -3.711 12.382 4.289 1.00 98.81 89 LEU A CA 1
ATOM 612 C C . LEU A 1 89 ? -3.390 12.306 2.791 1.00 98.81 89 LEU A C 1
ATOM 614 O O . LEU A 1 89 ? -2.227 12.214 2.404 1.00 98.81 89 LEU A O 1
ATOM 618 N N . THR A 1 90 ? -4.413 12.422 1.943 1.00 98.69 90 THR A N 1
ATOM 619 C CA . THR A 1 90 ? -4.248 12.457 0.483 1.00 98.69 90 THR A CA 1
ATOM 620 C C . THR A 1 90 ? -3.460 13.682 0.034 1.00 98.69 90 THR A C 1
ATOM 622 O O . THR A 1 90 ? -2.557 13.572 -0.793 1.00 98.69 90 THR A O 1
ATOM 625 N N . THR A 1 91 ? -3.750 14.853 0.607 1.00 98.50 91 THR A N 1
ATOM 626 C CA . THR A 1 91 ? -3.011 16.089 0.310 1.00 98.50 91 THR A CA 1
ATOM 627 C C . THR A 1 91 ? -1.534 15.950 0.675 1.00 98.50 91 THR A C 1
ATOM 629 O O . THR A 1 91 ? -0.678 16.326 -0.123 1.00 98.50 91 THR A O 1
ATOM 632 N N . HIS A 1 92 ? -1.233 15.366 1.838 1.00 98.62 92 HIS A N 1
ATOM 633 C CA . HIS A 1 92 ? 0.131 15.088 2.285 1.00 98.62 92 HIS A CA 1
ATOM 634 C C . HIS A 1 92 ? 0.840 14.099 1.355 1.00 98.62 92 HIS A C 1
ATOM 636 O O . HIS A 1 92 ? 1.946 14.380 0.894 1.00 98.62 92 HIS A O 1
ATOM 642 N N . LEU A 1 93 ? 0.187 12.990 0.992 1.00 98.75 93 LEU A N 1
ATOM 643 C CA . LEU A 1 93 ? 0.721 11.997 0.054 1.00 98.75 93 LEU A CA 1
ATOM 644 C C . LEU A 1 93 ? 1.109 12.618 -1.295 1.00 98.75 93 LEU A C 1
ATOM 646 O O . LEU A 1 93 ? 2.176 12.323 -1.833 1.00 98.75 93 LEU A O 1
ATOM 650 N N . LEU A 1 94 ? 0.277 13.514 -1.828 1.00 98.62 94 LEU A N 1
ATOM 651 C CA . LEU A 1 94 ? 0.529 14.177 -3.109 1.00 98.62 94 LEU A CA 1
ATOM 652 C C . LEU A 1 94 ? 1.743 15.121 -3.087 1.00 98.62 94 LEU A C 1
ATOM 654 O O . LEU A 1 94 ? 2.261 15.446 -4.153 1.00 98.62 94 LEU A O 1
ATOM 658 N N . THR A 1 95 ? 2.254 15.517 -1.915 1.00 98.50 95 THR A N 1
ATOM 659 C CA . THR A 1 95 ? 3.492 16.319 -1.825 1.00 98.50 95 THR A CA 1
ATOM 660 C C . THR A 1 95 ? 4.749 15.555 -2.256 1.00 98.50 95 THR A C 1
ATOM 662 O O . THR A 1 95 ? 5.776 16.172 -2.537 1.00 98.50 95 THR A O 1
ATOM 665 N N . TYR A 1 96 ? 4.660 14.226 -2.348 1.00 98.69 96 TYR A N 1
ATOM 666 C CA . TYR A 1 96 ? 5.743 13.339 -2.776 1.00 98.69 96 TYR A CA 1
ATOM 667 C C . TYR A 1 96 ? 5.675 12.977 -4.266 1.00 98.69 96 TYR A C 1
ATOM 669 O O . TYR A 1 96 ? 6.557 12.272 -4.756 1.00 98.69 96 TYR A O 1
ATOM 677 N N . ALA A 1 97 ? 4.632 13.420 -4.978 1.00 98.62 97 ALA A N 1
ATOM 678 C CA . ALA A 1 97 ? 4.475 13.161 -6.403 1.00 98.62 97 ALA A CA 1
ATOM 679 C C . ALA A 1 97 ? 5.485 13.981 -7.219 1.00 98.62 97 ALA A C 1
ATOM 681 O O . ALA A 1 97 ? 5.603 15.197 -7.053 1.00 98.62 97 ALA A O 1
ATOM 682 N N . ASN A 1 98 ? 6.171 13.318 -8.144 1.00 98.62 98 ASN A N 1
ATOM 683 C CA . ASN A 1 98 ? 7.145 13.925 -9.040 1.00 98.62 98 ASN A CA 1
ATOM 684 C C . ASN A 1 98 ? 6.542 14.222 -10.422 1.00 98.62 98 ASN A C 1
ATOM 686 O O . ASN A 1 98 ? 5.495 13.699 -10.811 1.00 98.62 98 ASN A O 1
ATOM 690 N N . GLU A 1 99 ? 7.230 15.058 -11.206 1.00 98.12 99 GLU A N 1
ATOM 691 C CA . GLU A 1 99 ? 6.805 15.416 -12.570 1.00 98.12 99 GLU A CA 1
ATOM 692 C C . GLU A 1 99 ? 6.739 14.209 -13.521 1.00 98.12 99 GLU A C 1
ATOM 694 O O . GLU A 1 99 ? 5.958 14.220 -14.473 1.00 98.12 99 GLU A O 1
ATOM 699 N N . ASP A 1 100 ? 7.529 13.163 -13.255 1.00 98.12 100 ASP A N 1
ATOM 700 C CA . ASP A 1 100 ? 7.528 11.909 -14.017 1.00 98.12 100 ASP A CA 1
ATOM 701 C C . ASP A 1 100 ? 6.306 11.017 -13.722 1.00 98.12 100 ASP A C 1
ATOM 703 O O . ASP A 1 100 ? 6.101 10.009 -14.398 1.00 98.12 100 ASP A O 1
ATOM 707 N N . GLY A 1 101 ? 5.483 11.404 -12.743 1.00 98.31 101 GLY A N 1
ATOM 708 C CA . GLY A 1 101 ? 4.282 10.696 -12.317 1.00 98.31 101 GLY A CA 1
ATOM 709 C C . GLY A 1 10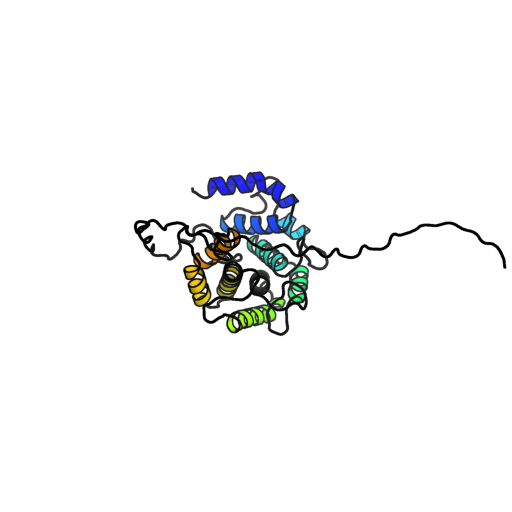1 ? 4.499 9.665 -11.212 1.00 98.31 101 GLY A C 1
ATOM 710 O O . GLY A 1 101 ? 3.513 9.150 -10.688 1.00 98.31 101 GLY A O 1
ATOM 711 N N . GLY A 1 102 ? 5.748 9.372 -10.852 1.00 98.62 102 GLY A N 1
ATOM 712 C CA . GLY A 1 102 ? 6.077 8.518 -9.719 1.00 98.62 102 GLY A CA 1
ATOM 713 C C . GLY A 1 102 ? 6.123 9.292 -8.401 1.00 98.62 102 GLY A C 1
ATOM 714 O O . GLY A 1 102 ? 5.866 10.496 -8.346 1.00 98.62 102 GLY A O 1
ATOM 715 N N . PHE A 1 103 ? 6.448 8.580 -7.328 1.00 98.75 103 PHE A N 1
ATOM 716 C CA . PHE A 1 103 ? 6.601 9.122 -5.982 1.00 98.75 103 PHE A CA 1
ATOM 717 C C . PHE A 1 103 ? 7.972 8.744 -5.433 1.00 98.75 103 PHE A C 1
ATOM 719 O O . PHE A 1 103 ? 8.400 7.596 -5.577 1.00 98.75 103 PHE A O 1
ATOM 726 N N . GLY A 1 104 ? 8.641 9.699 -4.792 1.00 97.88 104 GLY A N 1
ATOM 727 C CA . GLY A 1 104 ? 9.899 9.463 -4.085 1.00 97.88 104 GLY A CA 1
ATOM 728 C C . GLY A 1 104 ? 9.690 9.198 -2.595 1.00 97.88 104 GLY A C 1
ATOM 729 O O . GLY A 1 104 ? 8.711 9.658 -2.003 1.00 97.88 104 GLY A O 1
ATOM 730 N N . PHE A 1 105 ? 10.640 8.503 -1.961 1.00 96.06 105 PHE A N 1
ATOM 731 C CA . PHE A 1 105 ? 10.623 8.254 -0.507 1.00 96.06 105 PHE A CA 1
ATOM 732 C C . PHE A 1 105 ? 10.504 9.553 0.321 1.00 96.06 105 PHE A C 1
ATOM 734 O O . PHE A 1 105 ? 9.906 9.564 1.400 1.00 96.06 105 PHE A O 1
ATOM 741 N N . GLY A 1 106 ? 11.078 10.640 -0.200 1.00 96.06 106 GLY A N 1
ATOM 742 C CA . GLY A 1 106 ? 11.024 11.997 0.328 1.00 96.06 106 GLY A CA 1
ATOM 743 C C . GLY A 1 106 ? 10.534 12.976 -0.740 1.00 96.06 106 GLY A C 1
ATOM 744 O O . GLY A 1 106 ? 10.659 12.712 -1.934 1.00 96.06 106 GLY A O 1
ATOM 745 N N . ALA A 1 107 ? 9.981 14.117 -0.327 1.00 96.56 107 ALA A N 1
ATOM 746 C CA . ALA A 1 107 ? 9.544 15.140 -1.272 1.00 96.56 107 ALA A CA 1
ATOM 747 C C . ALA A 1 107 ? 10.735 15.648 -2.107 1.00 96.56 107 ALA A C 1
ATOM 749 O O . ALA A 1 107 ? 11.730 16.121 -1.553 1.00 96.56 107 ALA A O 1
ATOM 750 N N . GLY A 1 108 ? 10.625 15.548 -3.435 1.00 96.31 108 GLY A N 1
ATOM 751 C CA . GLY A 1 108 ? 11.683 15.911 -4.384 1.00 96.31 108 GLY A CA 1
ATOM 752 C C . GLY A 1 108 ? 12.786 14.862 -4.573 1.00 96.31 108 GLY A C 1
ATOM 753 O O . GLY A 1 108 ? 13.694 15.090 -5.373 1.00 96.31 108 GLY A O 1
ATOM 754 N N . GLU A 1 109 ? 12.722 13.725 -3.874 1.00 97.69 109 GLU A N 1
ATOM 755 C CA . GLU A 1 109 ? 13.610 12.588 -4.130 1.00 97.69 109 GLU A CA 1
ATOM 756 C C . GLU A 1 109 ? 13.182 11.837 -5.402 1.00 97.69 109 GLU A C 1
ATOM 758 O O . GLU A 1 109 ? 12.002 11.878 -5.768 1.00 97.69 109 GLU A O 1
ATOM 763 N N . PRO A 1 110 ? 14.104 11.130 -6.085 1.00 98.00 110 PRO A N 1
ATOM 764 C CA . PRO A 1 110 ? 13.769 10.339 -7.265 1.00 98.00 110 PRO A CA 1
ATOM 765 C C . PRO A 1 110 ? 12.647 9.333 -6.999 1.00 98.00 110 PRO A C 1
ATOM 767 O O . PRO A 1 110 ? 12.601 8.712 -5.937 1.00 98.00 110 PRO A O 1
ATOM 770 N N . SER A 1 111 ? 11.776 9.149 -7.990 1.00 98.44 111 SER A N 1
ATOM 771 C CA . SER A 1 111 ? 10.693 8.174 -7.913 1.00 98.44 111 SER A CA 1
ATOM 772 C C . SER A 1 111 ? 11.230 6.747 -7.808 1.00 98.44 111 SER A C 1
ATOM 774 O O . SER A 1 111 ? 12.148 6.364 -8.537 1.00 98.44 111 SER A O 1
ATOM 776 N N . ASP A 1 112 ? 10.628 5.948 -6.930 1.00 98.25 112 ASP A N 1
ATOM 777 C CA . ASP A 1 112 ? 10.982 4.545 -6.710 1.00 98.25 112 ASP A CA 1
ATOM 778 C C . ASP A 1 112 ? 9.730 3.657 -6.622 1.00 98.25 112 ASP A C 1
ATOM 780 O O . ASP A 1 112 ? 8.609 4.147 -6.442 1.00 98.25 112 ASP A O 1
ATOM 784 N N . ALA A 1 113 ? 9.901 2.342 -6.783 1.00 98.31 113 ALA A N 1
ATOM 785 C CA . ALA A 1 113 ? 8.771 1.420 -6.823 1.00 98.31 113 ALA A CA 1
ATOM 786 C C . ALA A 1 113 ? 8.076 1.184 -5.473 1.00 98.31 113 ALA A C 1
ATOM 788 O O . ALA A 1 113 ? 6.865 0.959 -5.464 1.00 98.31 113 ALA A O 1
ATOM 789 N N . ASP A 1 114 ? 8.777 1.261 -4.341 1.00 97.81 114 ASP A N 1
ATOM 790 C CA . ASP A 1 114 ? 8.149 1.112 -3.023 1.00 97.81 114 ASP A CA 1
ATOM 791 C C . ASP A 1 114 ? 7.194 2.282 -2.760 1.00 97.81 114 ASP A C 1
ATOM 793 O O . ASP A 1 114 ? 6.018 2.092 -2.426 1.00 97.81 114 ASP A O 1
ATOM 797 N N . SER A 1 115 ? 7.702 3.497 -2.973 1.00 98.56 115 SER A N 1
ATOM 798 C CA . SER A 1 115 ? 6.984 4.750 -2.763 1.00 98.56 115 SER A CA 1
ATOM 799 C C . SER A 1 115 ? 5.840 4.911 -3.758 1.00 98.56 115 SER A C 1
ATOM 801 O O . SER A 1 115 ? 4.703 5.152 -3.352 1.00 98.56 115 SER A O 1
ATOM 803 N N . THR A 1 116 ? 6.106 4.715 -5.052 1.00 98.81 116 THR A N 1
ATOM 804 C CA . THR A 1 116 ? 5.083 4.844 -6.103 1.00 98.81 116 THR A CA 1
ATOM 805 C C . THR A 1 116 ? 4.004 3.773 -5.966 1.00 98.81 116 THR A C 1
ATOM 807 O O . THR A 1 116 ? 2.825 4.068 -6.151 1.00 98.81 116 THR A O 1
ATOM 810 N N . GLY A 1 117 ? 4.374 2.540 -5.604 1.00 98.69 117 GLY A N 1
ATOM 811 C CA . GLY A 1 117 ? 3.425 1.436 -5.478 1.00 98.69 117 GLY A CA 1
ATOM 812 C C . GLY A 1 117 ? 2.471 1.638 -4.304 1.00 98.69 117 GLY A C 1
ATOM 813 O O . GLY A 1 117 ? 1.256 1.538 -4.468 1.00 98.69 117 GLY A O 1
ATOM 814 N N . MET A 1 118 ? 2.994 2.006 -3.131 1.00 98.75 118 MET A N 1
ATOM 815 C CA . MET A 1 118 ? 2.138 2.309 -1.981 1.00 98.75 118 MET A CA 1
ATOM 816 C C . MET A 1 118 ? 1.324 3.591 -2.164 1.00 98.75 118 MET A C 1
ATOM 818 O O . MET A 1 118 ? 0.166 3.619 -1.746 1.00 98.75 118 MET A O 1
ATOM 822 N N . ALA A 1 119 ? 1.874 4.622 -2.817 1.00 98.88 119 ALA A N 1
ATOM 823 C CA . ALA A 1 119 ? 1.105 5.811 -3.175 1.00 98.88 119 ALA A CA 1
ATOM 824 C C . ALA A 1 119 ? -0.075 5.452 -4.081 1.00 98.88 119 ALA A C 1
ATOM 826 O O . ALA A 1 119 ? -1.202 5.839 -3.791 1.00 98.88 119 ALA A O 1
ATOM 827 N N . LEU A 1 120 ? 0.164 4.660 -5.131 1.00 98.94 120 LEU A N 1
ATOM 828 C CA . LEU A 1 120 ? -0.879 4.210 -6.049 1.00 98.94 120 LEU A CA 1
ATOM 829 C C . LEU A 1 120 ? -1.989 3.446 -5.313 1.00 98.94 120 LEU A C 1
ATOM 831 O O . LEU A 1 120 ? -3.161 3.745 -5.518 1.00 98.94 120 LEU A O 1
ATOM 835 N N . LEU A 1 121 ? -1.644 2.528 -4.405 1.00 98.94 121 LEU A N 1
ATOM 836 C CA . LEU A 1 121 ? -2.642 1.837 -3.578 1.00 98.94 121 LEU A CA 1
ATOM 837 C C . LEU A 1 121 ? -3.435 2.799 -2.680 1.00 98.94 121 LEU A C 1
ATOM 839 O O . LEU A 1 121 ? -4.645 2.643 -2.552 1.00 98.94 121 LEU A O 1
ATOM 843 N N . GLY A 1 122 ? -2.781 3.801 -2.087 1.00 98.88 122 GLY A N 1
ATOM 844 C CA . GLY A 1 122 ? -3.453 4.811 -1.265 1.00 98.88 122 GLY A CA 1
ATOM 845 C C . GLY A 1 122 ? -4.397 5.716 -2.058 1.00 98.88 122 GLY A C 1
ATOM 846 O O . GLY A 1 122 ? -5.495 6.013 -1.598 1.00 98.88 122 GLY A O 1
ATOM 847 N N . LEU A 1 123 ? -3.997 6.116 -3.266 1.00 98.88 123 LEU A N 1
ATOM 848 C CA . LEU A 1 123 ? -4.834 6.903 -4.173 1.00 98.88 123 LEU A CA 1
ATOM 849 C C . LEU A 1 123 ? -6.064 6.107 -4.631 1.00 98.88 123 LEU A C 1
ATOM 851 O O . LEU A 1 123 ? -7.167 6.646 -4.645 1.00 98.88 123 LEU A O 1
ATOM 855 N N . LEU A 1 124 ? -5.890 4.816 -4.938 1.00 98.88 124 LEU A N 1
ATOM 856 C CA . LEU A 1 124 ? -6.999 3.910 -5.248 1.00 98.88 124 LEU A CA 1
ATOM 857 C C . LEU A 1 124 ? -7.950 3.724 -4.056 1.00 98.88 124 LEU A C 1
ATOM 859 O O . LEU A 1 124 ? -9.158 3.669 -4.266 1.00 98.88 124 LEU A O 1
ATOM 863 N N . ALA A 1 125 ? -7.413 3.642 -2.833 1.00 98.81 125 ALA A N 1
ATOM 864 C CA . ALA A 1 125 ? -8.196 3.523 -1.602 1.00 98.81 125 ALA A CA 1
ATOM 865 C C . ALA A 1 125 ? -9.045 4.775 -1.314 1.00 98.81 125 ALA A C 1
ATOM 867 O O . ALA A 1 125 ? -10.169 4.662 -0.841 1.00 98.81 125 ALA A O 1
ATOM 868 N N . ASP A 1 126 ? -8.530 5.974 -1.601 1.00 98.75 126 ASP A N 1
ATOM 869 C CA . ASP A 1 126 ? -9.318 7.211 -1.524 1.00 98.75 126 ASP A CA 1
ATOM 870 C C . ASP A 1 126 ? -10.404 7.229 -2.615 1.00 98.75 126 ASP A C 1
ATOM 872 O O . ASP A 1 126 ? -11.585 7.445 -2.333 1.00 98.75 126 ASP A O 1
ATOM 876 N N . GLY A 1 127 ? -10.014 6.981 -3.869 1.00 97.75 127 GLY A N 1
ATOM 877 C CA . GLY A 1 127 ? -10.941 6.847 -4.992 1.00 97.75 127 GLY A CA 1
ATOM 878 C C . GLY A 1 127 ? -11.704 8.124 -5.371 1.00 97.75 127 GLY A C 1
ATOM 879 O O . GLY A 1 127 ? -12.545 8.082 -6.271 1.00 97.75 127 GLY A O 1
ATOM 880 N N . SER A 1 128 ? -11.441 9.266 -4.724 1.00 97.50 128 SER A N 1
ATOM 881 C CA . SER A 1 128 ? -12.056 10.545 -5.087 1.00 97.50 128 SER A CA 1
ATOM 882 C C . SER A 1 128 ? -11.486 11.129 -6.383 1.00 97.50 128 SER A C 1
ATOM 884 O O . SER A 1 128 ? -10.350 10.855 -6.780 1.00 97.50 128 SER A O 1
ATOM 886 N N . ASP A 1 129 ? -12.242 12.033 -7.014 1.00 96.81 129 ASP A N 1
ATOM 887 C CA . ASP A 1 129 ? -11.818 12.754 -8.226 1.00 96.81 129 ASP A CA 1
ATOM 888 C C . ASP A 1 129 ? -10.460 13.467 -8.055 1.00 96.81 129 ASP A C 1
ATOM 890 O O . ASP A 1 129 ? -9.702 13.601 -9.017 1.00 96.81 129 ASP A O 1
ATOM 894 N N . ALA A 1 130 ? -10.117 13.885 -6.829 1.00 94.50 130 ALA A N 1
ATOM 895 C CA . ALA A 1 130 ? -8.851 14.551 -6.517 1.00 94.50 130 ALA A CA 1
ATOM 896 C C . ALA A 1 130 ? -7.621 13.654 -6.748 1.00 94.50 130 ALA A C 1
ATOM 898 O O . ALA A 1 130 ? -6.530 14.159 -7.005 1.00 94.50 130 ALA A O 1
ATOM 899 N N . THR A 1 131 ? -7.793 12.331 -6.694 1.00 98.12 131 THR A N 1
ATOM 900 C CA . THR A 1 131 ? -6.709 11.353 -6.874 1.00 98.12 131 THR A CA 1
ATOM 901 C C . THR A 1 131 ? -6.560 10.860 -8.310 1.00 98.12 131 THR A C 1
ATOM 903 O O . THR A 1 131 ? -5.548 10.237 -8.640 1.00 98.12 131 THR A O 1
ATOM 906 N N . SER A 1 132 ? -7.530 11.150 -9.184 1.00 98.00 132 SER A N 1
ATOM 907 C CA . SER A 1 132 ? -7.613 10.553 -10.523 1.00 98.00 132 SER A CA 1
ATOM 908 C C . SER A 1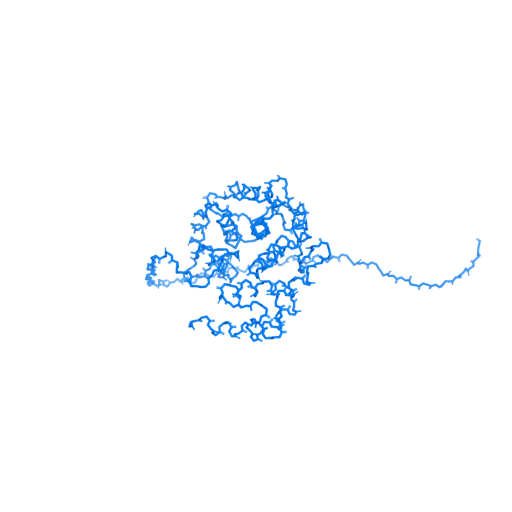 132 ? -6.372 10.840 -11.369 1.00 98.00 132 SER A C 1
ATOM 910 O O . SER A 1 132 ? -5.768 9.922 -11.915 1.00 98.00 132 SER A O 1
ATOM 912 N N . GLU A 1 133 ? -5.930 12.098 -11.439 1.00 98.31 133 GLU A N 1
ATOM 913 C CA . GLU A 1 133 ? -4.756 12.460 -12.245 1.00 98.31 133 GLU A CA 1
ATOM 914 C C . GLU A 1 133 ? -3.471 11.793 -11.732 1.00 98.31 133 GLU A C 1
ATOM 916 O O . GLU A 1 133 ? -2.684 11.267 -12.521 1.00 98.31 133 GLU A O 1
ATOM 921 N N . ALA A 1 134 ? -3.263 11.787 -10.413 1.00 98.62 134 ALA A N 1
ATOM 922 C CA . ALA A 1 134 ? -2.089 11.176 -9.798 1.00 98.62 134 ALA A CA 1
ATOM 923 C C . ALA A 1 134 ? -2.083 9.648 -9.971 1.00 98.62 134 ALA A C 1
ATOM 925 O O . ALA A 1 134 ? -1.035 9.070 -10.250 1.00 98.62 134 ALA A O 1
ATOM 926 N N . THR A 1 135 ? -3.251 9.005 -9.891 1.00 98.81 135 THR A N 1
ATOM 927 C CA . THR A 1 135 ? -3.423 7.562 -10.126 1.00 98.81 135 THR A CA 1
ATOM 928 C C . THR A 1 135 ? -3.026 7.184 -11.552 1.00 98.81 135 THR A C 1
ATOM 930 O O . THR A 1 135 ? -2.238 6.261 -11.766 1.00 98.81 135 THR A O 1
ATOM 933 N N . GLU A 1 136 ? -3.525 7.930 -12.541 1.00 98.69 136 GLU A N 1
ATOM 934 C CA . GLU A 1 136 ? -3.199 7.718 -13.955 1.00 98.69 136 GLU A CA 1
ATOM 935 C C . GLU A 1 136 ? -1.698 7.894 -14.225 1.00 98.69 136 GLU A C 1
ATOM 937 O O . GLU A 1 136 ? -1.083 7.081 -14.922 1.00 98.69 136 GLU A O 1
ATOM 942 N N . LYS A 1 137 ? -1.093 8.929 -13.631 1.00 98.81 137 LYS A N 1
ATOM 943 C CA . LYS A 1 137 ? 0.343 9.210 -13.735 1.00 98.81 137 LYS A CA 1
ATOM 944 C C . LYS A 1 137 ? 1.203 8.126 -13.085 1.00 98.81 137 LYS A C 1
ATOM 946 O O . LYS A 1 137 ? 2.139 7.657 -13.727 1.00 98.81 137 LYS A O 1
ATOM 951 N N . ALA A 1 138 ? 0.855 7.667 -11.884 1.00 98.81 138 ALA A N 1
ATOM 952 C CA . ALA A 1 138 ? 1.575 6.592 -11.203 1.00 98.81 138 ALA A CA 1
ATOM 953 C C . ALA A 1 138 ? 1.497 5.270 -11.981 1.00 98.81 138 ALA A C 1
ATOM 955 O O . ALA A 1 138 ? 2.500 4.570 -12.124 1.00 98.81 138 ALA A O 1
ATOM 956 N N . ARG A 1 139 ? 0.336 4.952 -12.573 1.00 98.56 139 ARG A N 1
ATOM 957 C CA . ARG A 1 139 ? 0.191 3.777 -13.447 1.00 98.56 139 ARG A CA 1
ATOM 958 C C . ARG A 1 139 ? 1.046 3.890 -14.714 1.00 98.56 139 ARG A C 1
ATOM 960 O O . ARG A 1 139 ? 1.669 2.911 -15.138 1.00 98.56 139 ARG A O 1
ATOM 967 N N . ALA A 1 140 ? 1.090 5.076 -15.322 1.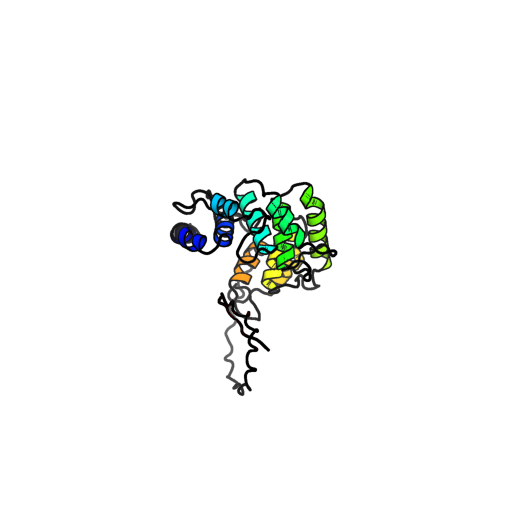00 98.44 140 ALA A N 1
ATOM 968 C CA . ALA A 1 140 ? 1.946 5.335 -16.476 1.00 98.44 140 ALA A CA 1
ATOM 969 C C . ALA A 1 140 ? 3.434 5.210 -16.112 1.00 98.44 140 ALA A C 1
ATOM 971 O O . ALA A 1 140 ? 4.183 4.570 -16.851 1.00 98.44 140 ALA A O 1
ATOM 972 N N . TRP A 1 141 ? 3.841 5.739 -14.953 1.00 98.62 141 TRP A N 1
ATOM 973 C CA . TRP A 1 141 ? 5.197 5.593 -14.428 1.00 98.62 141 TRP A CA 1
ATOM 974 C C . TRP A 1 141 ? 5.567 4.122 -14.232 1.00 98.62 141 TRP A C 1
ATOM 976 O O . TRP A 1 141 ? 6.623 3.697 -14.700 1.00 98.62 141 TRP A O 1
ATOM 986 N N . ALA A 1 142 ? 4.679 3.327 -13.623 1.00 98.31 142 ALA A N 1
ATOM 987 C CA . ALA A 1 142 ? 4.890 1.895 -13.421 1.00 98.31 142 ALA A CA 1
ATOM 988 C C . ALA A 1 142 ? 5.140 1.173 -14.752 1.00 98.31 142 ALA A C 1
ATOM 990 O O . ALA A 1 142 ? 6.102 0.424 -14.887 1.00 98.31 142 ALA A O 1
ATOM 991 N N . THR A 1 143 ? 4.334 1.463 -15.773 1.00 96.88 143 THR A N 1
ATOM 992 C CA . THR A 1 143 ? 4.498 0.852 -17.102 1.00 96.88 143 THR A CA 1
ATOM 993 C C . THR A 1 143 ? 5.802 1.292 -17.779 1.00 96.88 143 THR A C 1
ATOM 995 O O . THR A 1 143 ? 6.478 0.483 -18.407 1.00 96.88 143 THR A O 1
ATOM 998 N N . ALA A 1 144 ? 6.170 2.571 -17.661 1.00 97.31 144 ALA A N 1
ATOM 999 C CA . ALA A 1 144 ? 7.342 3.135 -18.329 1.00 97.31 144 ALA A CA 1
ATOM 1000 C C . ALA A 1 144 ? 8.682 2.736 -17.685 1.00 97.31 144 ALA A C 1
ATOM 1002 O O . ALA A 1 144 ? 9.703 2.740 -18.370 1.00 97.31 144 ALA A O 1
ATOM 1003 N N . ASN A 1 145 ? 8.682 2.410 -16.389 1.00 97.44 145 ASN A N 1
ATOM 1004 C CA . ASN A 1 145 ? 9.894 2.130 -15.613 1.00 97.44 145 ASN A CA 1
ATOM 1005 C C . ASN A 1 145 ? 10.088 0.642 -15.283 1.00 97.44 145 ASN A C 1
ATOM 1007 O O . ASN A 1 145 ? 11.002 0.308 -14.529 1.00 97.44 145 ASN A O 1
ATOM 1011 N N . GLN A 1 146 ? 9.254 -0.250 -15.828 1.00 98.12 146 GLN A N 1
ATOM 1012 C CA . GLN A 1 146 ? 9.484 -1.687 -15.701 1.00 98.12 146 GLN A CA 1
ATOM 1013 C C . GLN A 1 146 ? 10.701 -2.092 -16.543 1.00 98.12 146 GLN A C 1
ATOM 1015 O O . GLN A 1 146 ? 10.778 -1.788 -17.736 1.00 98.12 146 GLN A O 1
ATOM 1020 N N . ALA A 1 147 ? 11.659 -2.774 -15.920 1.00 97.75 147 ALA A N 1
ATOM 1021 C CA . ALA A 1 147 ? 12.820 -3.328 -16.601 1.00 97.75 147 ALA A CA 1
ATOM 1022 C C . ALA A 1 147 ? 12.428 -4.507 -17.511 1.00 97.75 147 ALA A C 1
ATOM 1024 O O . ALA A 1 147 ? 11.363 -5.104 -17.368 1.00 97.75 147 ALA A O 1
ATOM 1025 N N . GLU A 1 148 ? 13.315 -4.878 -18.441 1.00 97.06 148 GLU A N 1
ATOM 1026 C CA . GLU A 1 148 ? 13.080 -5.981 -19.390 1.00 97.06 148 GLU A CA 1
ATOM 1027 C C . GLU A 1 148 ? 12.823 -7.329 -18.693 1.00 97.06 148 GLU A C 1
ATOM 1029 O O . GLU A 1 148 ? 12.070 -8.158 -19.200 1.00 97.06 148 GLU A O 1
ATOM 1034 N N . ASP A 1 149 ? 13.413 -7.539 -17.514 1.00 95.88 149 ASP A N 1
ATOM 1035 C CA . ASP A 1 149 ? 13.205 -8.741 -16.704 1.00 95.88 149 ASP A CA 1
ATOM 1036 C C . ASP A 1 149 ? 11.908 -8.718 -15.879 1.00 95.88 149 ASP A C 1
ATOM 1038 O O . ASP A 1 149 ? 11.596 -9.709 -15.220 1.00 95.88 149 ASP A O 1
ATOM 1042 N N . GLY A 1 150 ? 11.149 -7.618 -15.930 1.00 97.38 150 GLY A N 1
ATOM 1043 C CA . GLY A 1 150 ? 9.891 -7.422 -15.216 1.00 97.38 150 GLY A CA 1
ATOM 1044 C C . GLY A 1 150 ? 10.014 -6.744 -13.849 1.00 97.38 150 GLY A C 1
ATOM 1045 O O . GLY A 1 150 ? 8.983 -6.508 -13.214 1.00 97.38 150 GLY A O 1
ATOM 1046 N N . SER A 1 151 ? 11.230 -6.429 -13.395 1.00 97.31 151 SER A N 1
ATOM 1047 C CA . SER A 1 151 ? 11.473 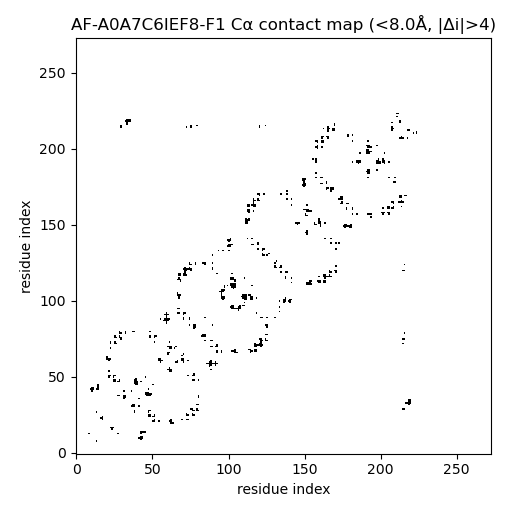-5.763 -12.110 1.00 97.31 151 SER A CA 1
ATOM 1048 C C . SER A 1 151 ? 11.326 -4.239 -12.169 1.00 97.31 151 SER A C 1
ATOM 1050 O O . SER A 1 151 ? 11.273 -3.639 -13.244 1.00 97.31 151 SER A O 1
ATOM 1052 N N . TRP A 1 152 ? 11.302 -3.601 -10.997 1.00 97.38 152 TRP A N 1
ATOM 1053 C CA . TRP A 1 152 ? 11.473 -2.153 -10.854 1.00 97.38 152 TRP A CA 1
ATOM 1054 C C . TRP A 1 152 ? 12.603 -1.802 -9.876 1.00 97.38 152 TRP A C 1
ATOM 1056 O O . TRP A 1 152 ? 12.853 -2.555 -8.928 1.00 97.38 152 TRP A O 1
ATOM 1066 N N . PRO A 1 153 ? 13.258 -0.637 -10.052 1.00 89.38 153 PRO A N 1
ATOM 1067 C CA . PRO A 1 153 ? 14.197 -0.113 -9.069 1.00 89.38 153 PRO A CA 1
ATOM 1068 C C . PRO A 1 153 ? 13.475 0.339 -7.790 1.00 89.38 153 PRO A C 1
ATOM 1070 O O . PRO A 1 153 ? 12.398 0.934 -7.838 1.00 89.38 153 PRO A O 1
ATOM 1073 N N . GLY A 1 154 ? 14.104 0.105 -6.642 1.00 89.31 154 GLY A N 1
ATOM 1074 C CA . GLY A 1 154 ? 13.600 0.509 -5.332 1.00 89.31 154 GLY A CA 1
ATOM 1075 C C . GLY A 1 154 ? 14.543 0.071 -4.216 1.00 89.31 154 GLY A C 1
ATOM 1076 O O . GLY A 1 154 ? 15.738 -0.125 -4.458 1.00 89.31 154 GLY A O 1
ATOM 1077 N N . TYR A 1 155 ? 14.019 -0.081 -3.001 1.00 84.44 155 TYR A N 1
ATOM 1078 C CA . TYR A 1 155 ? 14.807 -0.464 -1.829 1.00 84.44 155 TYR A CA 1
ATOM 1079 C C . TYR A 1 155 ? 15.462 -1.848 -1.975 1.00 84.44 155 TYR A C 1
ATOM 1081 O O . TYR A 1 155 ? 16.662 -2.001 -1.730 1.00 84.44 155 TYR A O 1
ATOM 1089 N N . ASN A 1 156 ? 14.696 -2.852 -2.409 1.00 88.69 156 ASN A N 1
ATOM 1090 C CA . ASN A 1 156 ? 15.199 -4.157 -2.831 1.00 88.69 156 ASN A CA 1
ATOM 1091 C C . ASN A 1 156 ? 14.353 -4.657 -4.017 1.00 88.69 156 ASN A C 1
ATOM 1093 O O . ASN A 1 156 ? 13.125 -4.637 -3.985 1.00 88.69 156 ASN A O 1
ATOM 1097 N N . PRO A 1 157 ? 14.988 -5.159 -5.086 1.00 90.94 157 PRO A N 1
ATOM 1098 C CA . PRO A 1 157 ? 14.298 -5.404 -6.346 1.00 90.94 157 PRO A CA 1
ATOM 1099 C C . PRO A 1 157 ? 13.161 -6.429 -6.232 1.00 90.94 157 PRO A C 1
ATOM 1101 O O . PRO A 1 157 ? 12.187 -6.333 -6.969 1.00 90.94 157 PRO A O 1
ATOM 1104 N N . VAL A 1 158 ? 13.224 -7.391 -5.307 1.00 94.25 158 VAL A N 1
ATOM 1105 C CA . VAL A 1 158 ? 12.124 -8.339 -5.071 1.00 94.25 158 VAL A CA 1
ATOM 1106 C C . VAL A 1 158 ? 10.951 -7.673 -4.369 1.00 94.25 158 VAL A C 1
ATOM 1108 O O . VAL A 1 158 ? 9.816 -7.778 -4.831 1.00 94.25 158 VAL A O 1
ATOM 1111 N N . ASN A 1 159 ? 11.215 -6.981 -3.264 1.00 93.00 159 ASN A N 1
ATOM 1112 C CA . ASN A 1 159 ? 10.157 -6.391 -2.454 1.00 93.00 159 ASN A CA 1
ATOM 1113 C C . ASN A 1 159 ? 9.486 -5.222 -3.207 1.00 93.00 159 ASN A C 1
ATOM 1115 O O . ASN A 1 159 ? 8.260 -5.178 -3.307 1.00 93.00 159 ASN A O 1
ATOM 1119 N N . SER A 1 160 ? 10.281 -4.358 -3.847 1.00 96.19 160 SER A N 1
ATOM 1120 C CA . SER A 1 160 ? 9.798 -3.227 -4.641 1.00 96.19 160 SER A CA 1
ATOM 1121 C C . SER A 1 160 ? 8.961 -3.697 -5.832 1.00 96.19 160 SER A C 1
ATOM 1123 O O . SER A 1 160 ? 7.886 -3.154 -6.090 1.00 96.19 160 SER A O 1
ATOM 1125 N N . THR A 1 161 ? 9.396 -4.761 -6.521 1.00 97.81 161 THR A N 1
ATOM 1126 C CA . THR A 1 161 ? 8.639 -5.344 -7.642 1.00 97.81 161 THR A CA 1
ATOM 1127 C C . THR A 1 161 ? 7.323 -5.963 -7.188 1.00 97.81 161 THR A C 1
ATOM 1129 O O . THR A 1 161 ? 6.318 -5.834 -7.885 1.00 97.81 161 THR A O 1
ATOM 1132 N N . ALA A 1 162 ? 7.295 -6.602 -6.017 1.00 97.56 162 ALA A N 1
ATOM 1133 C CA . ALA A 1 162 ? 6.067 -7.171 -5.475 1.00 97.56 162 ALA A CA 1
ATOM 1134 C C . ALA A 1 162 ? 5.023 -6.097 -5.139 1.00 97.56 162 ALA A C 1
ATOM 1136 O O . ALA A 1 162 ? 3.860 -6.238 -5.523 1.00 97.56 162 ALA A O 1
ATOM 1137 N N . ILE A 1 163 ? 5.433 -5.007 -4.480 1.00 98.12 163 ILE A N 1
ATOM 1138 C CA . ILE A 1 163 ? 4.531 -3.889 -4.165 1.00 98.12 163 ILE A CA 1
ATOM 1139 C C . ILE A 1 163 ? 4.043 -3.221 -5.451 1.00 98.12 163 ILE A C 1
ATOM 1141 O O . ILE A 1 163 ? 2.837 -3.066 -5.634 1.00 98.12 163 ILE A O 1
ATOM 1145 N N . MET A 1 164 ? 4.961 -2.851 -6.349 1.00 98.62 164 MET A N 1
ATOM 1146 C CA . MET A 1 164 ? 4.617 -2.151 -7.587 1.00 98.62 164 MET A CA 1
ATOM 1147 C C . MET A 1 164 ? 3.729 -2.997 -8.499 1.00 98.62 164 MET A C 1
ATOM 1149 O O . MET A 1 164 ? 2.712 -2.511 -8.984 1.00 98.62 164 MET A O 1
ATOM 1153 N N . GLY A 1 165 ? 4.061 -4.276 -8.691 1.00 98.44 165 GLY A N 1
ATOM 1154 C CA . GLY A 1 165 ? 3.252 -5.185 -9.499 1.00 98.44 165 GLY A CA 1
ATOM 1155 C C . GLY A 1 165 ? 1.850 -5.395 -8.921 1.00 98.44 165 GLY A C 1
ATOM 1156 O O . GLY A 1 165 ? 0.880 -5.387 -9.676 1.00 98.44 165 GLY A O 1
ATOM 1157 N N . GLY A 1 166 ? 1.722 -5.505 -7.593 1.00 98.25 166 GLY A N 1
ATOM 1158 C CA . GLY A 1 166 ? 0.421 -5.565 -6.916 1.00 98.25 166 GLY A CA 1
ATOM 1159 C C . GLY A 1 166 ? -0.388 -4.281 -7.082 1.00 98.25 166 GLY A C 1
ATOM 1160 O O . GLY A 1 166 ? -1.567 -4.338 -7.419 1.00 98.25 166 GLY A O 1
ATOM 1161 N N . ALA A 1 167 ? 0.250 -3.121 -6.916 1.00 98.69 167 ALA A N 1
ATOM 1162 C CA . ALA A 1 167 ? -0.388 -1.824 -7.122 1.00 98.69 167 ALA A CA 1
ATOM 1163 C C . ALA A 1 167 ? -0.850 -1.622 -8.570 1.00 98.69 167 ALA A C 1
ATOM 1165 O O . ALA A 1 167 ? -1.973 -1.178 -8.810 1.00 98.69 167 ALA A O 1
ATOM 1166 N N . LEU A 1 168 ? -0.013 -2.006 -9.535 1.00 98.31 168 LEU A N 1
ATOM 1167 C CA . LEU A 1 168 ? -0.337 -1.963 -10.955 1.00 98.31 168 LEU A CA 1
ATOM 1168 C C . LEU A 1 168 ? -1.528 -2.872 -11.281 1.00 98.31 168 LEU A C 1
ATOM 1170 O O . LEU A 1 168 ? -2.429 -2.437 -11.996 1.00 98.31 168 LEU A O 1
ATOM 1174 N N . ALA A 1 169 ? -1.566 -4.088 -10.729 1.00 98.12 169 ALA A N 1
ATOM 1175 C CA . ALA A 1 169 ? -2.688 -5.010 -10.900 1.00 98.12 169 ALA A CA 1
ATOM 1176 C C . ALA A 1 169 ? -3.996 -4.437 -10.332 1.00 98.12 169 ALA A C 1
ATOM 1178 O O . ALA A 1 169 ? -5.006 -4.411 -11.038 1.00 98.12 169 ALA A O 1
ATOM 1179 N N . SER A 1 170 ? -3.979 -3.903 -9.104 1.00 97.94 170 SER A N 1
ATOM 1180 C CA . SER A 1 170 ? -5.159 -3.260 -8.502 1.00 97.94 170 SER A CA 1
ATOM 1181 C C . SER A 1 170 ? -5.599 -2.003 -9.275 1.00 97.94 170 SER A C 1
ATOM 1183 O O . SER A 1 170 ? -6.784 -1.681 -9.297 1.00 97.94 170 SER A O 1
ATOM 1185 N N . ALA A 1 171 ? -4.680 -1.331 -9.980 1.00 97.50 171 ALA A N 1
ATOM 1186 C CA . ALA A 1 171 ? -4.977 -0.224 -10.896 1.00 97.50 171 ALA A CA 1
ATOM 1187 C C . ALA A 1 171 ? -5.452 -0.671 -12.300 1.00 97.50 171 ALA A C 1
ATOM 1189 O O . ALA A 1 171 ? -5.575 0.166 -13.200 1.00 97.50 171 ALA A O 1
ATOM 1190 N N . GLY A 1 172 ? -5.683 -1.971 -12.520 1.00 96.19 172 GLY A N 1
ATOM 1191 C CA . GLY A 1 172 ? -6.133 -2.537 -13.798 1.00 96.19 172 GLY A CA 1
ATOM 1192 C C . GLY A 1 172 ? -5.035 -2.731 -14.851 1.00 96.19 172 GLY A C 1
ATOM 1193 O O . GLY A 1 172 ? -5.347 -2.940 -16.024 1.00 96.19 172 GLY A O 1
ATOM 1194 N N . GLY A 1 173 ? -3.762 -2.630 -14.464 1.00 96.38 173 GLY A N 1
ATOM 1195 C CA . GLY A 1 173 ? -2.609 -2.931 -15.313 1.00 96.38 173 GLY A CA 1
ATOM 1196 C C . GLY A 1 173 ? -2.224 -4.415 -15.314 1.00 96.38 173 GLY A C 1
ATOM 1197 O O . GLY A 1 173 ? -2.778 -5.220 -14.570 1.00 96.38 173 GLY A O 1
ATOM 1198 N N . ASP A 1 174 ? -1.260 -4.774 -16.165 1.00 95.50 174 ASP A N 1
ATOM 1199 C CA . ASP A 1 174 ? -0.773 -6.152 -16.309 1.00 95.50 174 ASP A CA 1
ATOM 1200 C C . ASP A 1 174 ? 0.442 -6.424 -15.396 1.00 95.50 174 ASP A C 1
ATOM 1202 O O . ASP A 1 174 ? 1.506 -5.833 -15.608 1.00 95.50 174 ASP A O 1
ATOM 1206 N N . PRO A 1 175 ? 0.335 -7.329 -14.403 1.00 96.75 175 PRO A N 1
ATOM 1207 C CA . PRO A 1 175 ? 1.452 -7.697 -13.540 1.00 96.75 175 PRO A CA 1
ATOM 1208 C C . PRO A 1 175 ? 2.334 -8.830 -14.095 1.00 96.75 175 PRO A C 1
ATOM 1210 O O . PRO A 1 175 ? 3.244 -9.270 -13.389 1.00 96.75 175 PRO A O 1
ATOM 1213 N N . ALA A 1 176 ? 2.101 -9.352 -15.306 1.00 97.25 176 ALA A N 1
ATOM 1214 C CA . ALA A 1 176 ? 2.757 -10.573 -15.792 1.00 97.25 176 ALA A CA 1
ATOM 1215 C C . ALA A 1 176 ? 4.296 -10.513 -15.770 1.00 97.25 176 ALA A C 1
ATOM 1217 O O . ALA A 1 176 ? 4.948 -11.496 -15.401 1.00 97.25 176 ALA A O 1
ATOM 1218 N N . GLY A 1 177 ? 4.884 -9.360 -16.111 1.00 97.81 177 GLY A N 1
ATOM 1219 C CA . GLY A 1 177 ? 6.332 -9.149 -16.009 1.00 97.81 177 GLY A CA 1
ATOM 1220 C C . GLY A 1 177 ? 6.833 -9.288 -14.568 1.00 97.81 177 GLY A C 1
ATOM 1221 O O . GLY A 1 177 ? 7.766 -10.041 -14.302 1.00 97.81 177 GLY A O 1
ATOM 1222 N N . ALA A 1 178 ? 6.136 -8.660 -13.620 1.00 98.06 178 ALA A N 1
ATOM 1223 C CA . ALA A 1 178 ? 6.457 -8.710 -12.197 1.00 98.06 178 ALA A CA 1
ATOM 1224 C C . ALA A 1 178 ? 6.352 -10.135 -11.636 1.00 98.06 178 ALA A C 1
ATOM 1226 O O . ALA A 1 178 ? 7.246 -10.608 -10.938 1.00 98.06 178 ALA A O 1
ATOM 1227 N N . VAL A 1 179 ? 5.278 -10.850 -11.985 1.00 98.00 179 VAL A N 1
ATOM 1228 C CA . VAL A 1 179 ? 5.064 -12.252 -11.593 1.00 98.00 179 VAL A CA 1
ATOM 1229 C C . VAL A 1 179 ? 6.175 -13.150 -12.141 1.00 98.00 179 VAL A C 1
ATOM 1231 O O . VAL A 1 179 ? 6.681 -14.015 -11.420 1.00 98.00 179 VAL A O 1
ATOM 1234 N N . THR A 1 180 ? 6.588 -12.926 -13.392 1.00 97.31 180 THR A N 1
ATOM 1235 C CA . THR A 1 180 ? 7.695 -13.661 -14.024 1.00 97.31 180 THR A CA 1
ATOM 1236 C C . THR A 1 180 ? 9.006 -13.412 -13.287 1.00 97.31 180 THR A C 1
ATOM 1238 O O . THR A 1 180 ? 9.679 -14.377 -12.913 1.00 97.31 180 THR A O 1
ATOM 1241 N N . TYR A 1 181 ? 9.331 -12.143 -13.016 1.00 96.44 181 TYR A N 1
ATOM 1242 C CA . TYR A 1 181 ? 10.508 -11.768 -12.239 1.00 96.44 181 TYR A CA 1
ATOM 1243 C C . TYR A 1 181 ? 10.512 -12.466 -10.877 1.00 96.44 181 TYR A C 1
ATOM 1245 O O . TYR A 1 181 ? 11.444 -13.209 -10.572 1.00 96.44 181 TYR A O 1
ATOM 1253 N N . LEU A 1 182 ? 9.447 -12.294 -10.084 1.00 95.56 182 LEU A N 1
ATOM 1254 C CA . LEU A 1 182 ? 9.343 -12.855 -8.738 1.00 95.56 182 LEU A CA 1
ATOM 1255 C C . LEU A 1 182 ? 9.500 -14.376 -8.751 1.00 95.56 182 LEU A C 1
ATOM 1257 O O . LEU A 1 182 ? 10.307 -14.907 -7.994 1.00 95.56 182 LEU A O 1
ATOM 1261 N N . THR A 1 183 ? 8.808 -15.083 -9.643 1.00 94.06 183 THR A N 1
ATOM 1262 C CA . THR A 1 183 ? 8.919 -16.549 -9.739 1.00 94.06 183 THR A CA 1
ATOM 1263 C C . THR A 1 183 ? 10.369 -17.001 -9.954 1.00 94.06 183 THR A C 1
ATOM 1265 O O . THR A 1 183 ? 10.789 -18.012 -9.395 1.00 94.06 183 THR A O 1
ATOM 1268 N N . GLY A 1 184 ? 11.166 -16.227 -10.701 1.00 92.62 184 GLY A N 1
ATOM 1269 C CA . GLY A 1 184 ? 12.598 -16.477 -10.885 1.00 92.62 184 GLY A CA 1
ATOM 1270 C C . GLY A 1 184 ? 13.475 -16.195 -9.656 1.00 92.62 184 GLY A C 1
ATOM 1271 O O . GLY A 1 184 ? 14.595 -16.695 -9.591 1.00 92.62 184 GLY A O 1
ATOM 1272 N N . GLN A 1 185 ? 12.982 -15.426 -8.681 1.00 92.81 185 GLN A N 1
ATOM 1273 C CA . GLN A 1 185 ? 13.693 -15.058 -7.447 1.00 92.81 185 GLN A CA 1
ATOM 1274 C C . GLN A 1 185 ? 13.381 -15.979 -6.258 1.00 92.81 185 GLN A C 1
ATOM 1276 O O . GLN A 1 185 ? 13.976 -15.822 -5.186 1.00 92.81 185 GLN A O 1
ATOM 1281 N N . GLN A 1 186 ? 12.454 -16.928 -6.419 1.00 93.56 186 GLN A N 1
ATOM 1282 C CA . GLN A 1 186 ? 12.111 -17.876 -5.365 1.00 93.56 186 GLN A CA 1
ATOM 1283 C C . GLN A 1 186 ? 13.242 -18.899 -5.169 1.00 93.56 186 GLN A C 1
ATOM 1285 O O . GLN A 1 186 ? 13.618 -19.637 -6.081 1.00 93.56 186 GLN A O 1
ATOM 1290 N N . ALA A 1 187 ? 13.781 -18.963 -3.954 1.00 92.50 187 ALA A N 1
ATOM 1291 C CA . ALA A 1 187 ? 14.786 -19.941 -3.568 1.00 92.50 187 ALA A CA 1
ATOM 1292 C C . ALA A 1 187 ? 14.186 -21.350 -3.441 1.00 92.50 187 ALA A C 1
ATOM 1294 O O . ALA A 1 187 ? 12.978 -21.537 -3.300 1.00 92.50 187 ALA A O 1
ATOM 1295 N N . ALA A 1 188 ? 15.049 -22.369 -3.389 1.00 90.06 188 ALA A N 1
ATOM 1296 C CA . ALA A 1 188 ? 14.628 -23.757 -3.174 1.00 90.06 188 ALA A CA 1
ATOM 1297 C C . ALA A 1 188 ? 13.911 -23.984 -1.825 1.00 90.06 188 ALA A C 1
ATOM 1299 O O . ALA A 1 188 ? 13.163 -24.950 -1.686 1.00 90.06 188 ALA A O 1
ATOM 1300 N N . SER A 1 189 ? 14.122 -23.106 -0.836 1.00 90.50 189 SER A N 1
ATOM 1301 C CA . SER A 1 189 ? 13.382 -23.100 0.434 1.00 90.50 189 SER A CA 1
ATOM 1302 C C . SER A 1 189 ? 11.926 -22.638 0.280 1.00 90.50 189 SER A C 1
ATOM 1304 O O . SER A 1 189 ? 11.131 -22.810 1.202 1.00 90.50 189 SER A O 1
ATOM 1306 N N . GLY A 1 190 ? 11.573 -22.050 -0.867 1.00 91.25 190 GLY A N 1
ATOM 1307 C CA . GLY A 1 190 ? 10.308 -21.362 -1.114 1.00 91.25 190 GLY A CA 1
ATOM 1308 C C . GLY A 1 190 ? 10.315 -19.892 -0.683 1.00 91.25 190 GLY A C 1
ATOM 1309 O O . GLY A 1 190 ? 9.385 -19.166 -1.036 1.00 91.25 190 GLY A O 1
ATOM 1310 N N . ALA A 1 191 ? 11.346 -19.447 0.042 1.00 94.00 191 ALA A N 1
ATOM 1311 C CA . ALA A 1 191 ? 11.530 -18.049 0.400 1.00 94.00 191 ALA A CA 1
ATOM 1312 C C . ALA A 1 191 ? 11.978 -17.224 -0.809 1.00 94.00 191 ALA A C 1
ATOM 1314 O O . ALA A 1 191 ? 12.530 -17.740 -1.780 1.00 94.00 191 ALA A O 1
ATOM 1315 N N . PHE A 1 192 ? 11.764 -15.922 -0.724 1.00 93.81 192 PHE A N 1
ATOM 1316 C CA . PHE A 1 192 ? 12.280 -14.961 -1.681 1.00 93.81 192 PHE A CA 1
ATOM 1317 C C . PHE A 1 192 ? 13.508 -14.288 -1.102 1.00 93.81 192 PHE A C 1
ATOM 1319 O O . PHE A 1 192 ? 13.593 -14.079 0.110 1.00 93.81 192 PHE A O 1
ATOM 1326 N N . THR A 1 193 ? 14.470 -13.979 -1.967 1.00 85.44 193 THR A N 1
ATOM 1327 C CA . THR A 1 193 ? 15.792 -13.561 -1.509 1.00 85.44 193 THR A CA 1
ATOM 1328 C C . THR A 1 193 ? 16.011 -12.057 -1.592 1.00 85.44 193 THR A C 1
ATOM 1330 O O . THR A 1 193 ? 15.462 -11.371 -2.451 1.00 85.44 193 THR A O 1
ATOM 1333 N N . ASN A 1 194 ? 16.864 -11.551 -0.709 1.00 82.81 194 ASN A N 1
ATOM 1334 C CA . ASN A 1 194 ? 17.505 -10.251 -0.821 1.00 82.81 194 ASN A CA 1
ATOM 1335 C C . ASN A 1 194 ? 19.017 -10.475 -0.846 1.00 82.81 194 ASN A C 1
ATOM 1337 O O . ASN A 1 194 ? 19.560 -11.137 0.040 1.00 82.81 194 ASN A O 1
ATOM 1341 N N . ALA A 1 195 ? 19.696 -9.978 -1.881 1.00 80.31 195 ALA A N 1
ATOM 1342 C CA . ALA A 1 195 ? 21.130 -10.201 -2.086 1.00 80.31 195 ALA A CA 1
ATOM 1343 C C . ALA A 1 195 ? 21.558 -11.688 -1.971 1.00 80.31 195 ALA A C 1
ATOM 1345 O O . ALA A 1 195 ? 22.660 -11.996 -1.516 1.00 80.31 195 ALA A O 1
ATOM 1346 N N . GLY A 1 196 ? 20.684 -12.617 -2.384 1.00 79.19 196 GLY A N 1
ATOM 1347 C CA . GLY A 1 196 ? 20.944 -14.061 -2.388 1.00 79.19 196 GLY A CA 1
ATOM 1348 C C . GLY A 1 196 ? 20.700 -14.795 -1.063 1.00 79.19 196 GLY A C 1
ATOM 1349 O O . GLY A 1 196 ? 21.002 -15.985 -0.986 1.00 79.19 196 GLY A O 1
ATOM 1350 N N . ALA A 1 197 ? 20.156 -14.132 -0.039 1.00 86.12 197 ALA A N 1
ATOM 1351 C CA . ALA A 1 197 ? 19.742 -14.758 1.219 1.00 86.12 197 ALA A CA 1
ATOM 1352 C C . ALA A 1 197 ? 18.223 -14.680 1.405 1.00 86.12 197 ALA A C 1
ATOM 1354 O O . ALA A 1 197 ? 17.613 -13.696 0.996 1.00 86.12 197 ALA A O 1
ATOM 1355 N N . ASP A 1 198 ? 17.628 -15.692 2.041 1.00 91.62 198 ASP A N 1
ATOM 1356 C CA . ASP A 1 198 ? 16.202 -15.710 2.385 1.00 91.62 198 ASP A CA 1
ATOM 1357 C C . ASP A 1 198 ? 15.820 -14.444 3.172 1.00 91.62 198 ASP A C 1
ATOM 1359 O O . ASP A 1 198 ? 16.430 -14.124 4.195 1.00 91.62 198 ASP A O 1
ATOM 1363 N N . ASP A 1 199 ? 14.795 -13.736 2.698 1.00 92.00 199 ASP A N 1
ATOM 1364 C CA . ASP A 1 199 ? 14.344 -12.467 3.261 1.00 92.00 199 ASP A CA 1
ATOM 1365 C C . ASP A 1 199 ? 12.841 -12.520 3.553 1.00 92.00 199 ASP A C 1
ATOM 1367 O O . ASP A 1 199 ? 12.005 -12.834 2.699 1.00 92.00 199 ASP A O 1
ATOM 1371 N N . PHE A 1 200 ? 12.485 -12.231 4.803 1.00 91.62 200 PHE A N 1
ATOM 1372 C CA . PHE A 1 200 ? 11.106 -12.319 5.272 1.00 91.62 200 PHE A CA 1
ATOM 1373 C C . PHE A 1 200 ? 10.189 -11.272 4.621 1.00 91.62 200 PHE A C 1
ATOM 1375 O O . PHE A 1 200 ? 9.043 -11.579 4.283 1.00 91.62 200 PHE A O 1
ATOM 1382 N N . ILE A 1 201 ? 10.675 -10.044 4.421 1.00 91.19 201 ILE A N 1
ATOM 1383 C CA . ILE A 1 201 ? 9.879 -8.959 3.835 1.00 91.19 201 ILE A CA 1
ATOM 1384 C C . ILE A 1 201 ? 9.645 -9.251 2.353 1.00 91.19 201 ILE A C 1
ATOM 1386 O O . ILE A 1 201 ? 8.502 -9.227 1.899 1.00 91.19 201 ILE A O 1
ATOM 1390 N N . ALA A 1 202 ? 10.700 -9.631 1.630 1.00 93.12 202 ALA A N 1
ATOM 1391 C CA . ALA A 1 202 ? 10.603 -10.048 0.237 1.00 93.12 202 ALA A CA 1
ATOM 1392 C C . ALA A 1 202 ? 9.620 -11.216 0.077 1.00 93.12 202 ALA A C 1
ATOM 1394 O O . ALA A 1 202 ? 8.752 -11.179 -0.790 1.00 93.12 202 ALA A O 1
ATOM 1395 N N . THR A 1 203 ? 9.702 -12.220 0.957 1.00 94.44 203 THR A N 1
ATOM 1396 C CA . THR A 1 203 ? 8.815 -13.394 0.916 1.00 94.44 203 THR A CA 1
ATOM 1397 C C . THR A 1 203 ? 7.356 -13.014 1.138 1.00 94.44 203 THR A C 1
ATOM 1399 O O . THR A 1 203 ? 6.483 -13.441 0.385 1.00 94.44 203 THR A O 1
ATOM 1402 N N . THR A 1 204 ? 7.074 -12.210 2.163 1.00 92.75 204 THR A N 1
ATOM 1403 C CA . THR A 1 204 ? 5.693 -11.847 2.513 1.00 92.75 204 THR A CA 1
ATOM 1404 C C . THR A 1 204 ? 5.046 -10.936 1.474 1.00 92.75 204 THR A C 1
ATOM 1406 O O . THR A 1 204 ? 3.873 -11.124 1.163 1.00 92.75 204 THR A O 1
ATOM 1409 N N . GLN A 1 205 ? 5.795 -10.000 0.890 1.00 94.75 205 GLN A N 1
ATOM 1410 C CA . GLN A 1 205 ? 5.271 -9.116 -0.153 1.00 94.75 205 GLN A CA 1
ATOM 1411 C C . GLN A 1 205 ? 5.122 -9.837 -1.495 1.00 94.75 205 GLN A C 1
ATOM 1413 O O . GLN A 1 205 ? 4.084 -9.693 -2.141 1.00 94.75 205 GLN A O 1
ATOM 1418 N N . ALA A 1 206 ? 6.090 -10.673 -1.889 1.00 95.94 206 ALA A N 1
ATOM 1419 C CA . ALA A 1 206 ? 5.979 -11.475 -3.109 1.00 95.94 206 ALA A CA 1
ATOM 1420 C C . ALA A 1 206 ? 4.783 -12.435 -3.056 1.00 95.94 206 ALA A C 1
ATOM 1422 O O . ALA A 1 206 ? 4.088 -12.608 -4.057 1.00 95.94 206 ALA A O 1
ATOM 1423 N N . ALA A 1 207 ? 4.497 -13.013 -1.883 1.00 94.62 207 ALA A N 1
ATOM 1424 C CA . ALA A 1 207 ? 3.356 -13.904 -1.698 1.00 94.62 207 ALA A CA 1
ATOM 1425 C C . ALA A 1 207 ? 2.003 -13.235 -1.999 1.00 94.62 207 ALA A C 1
ATOM 1427 O O . ALA A 1 207 ? 1.105 -13.919 -2.483 1.00 94.62 207 ALA A O 1
ATOM 1428 N N . LEU A 1 208 ? 1.853 -11.925 -1.755 1.00 95.19 208 LEU A N 1
ATOM 1429 C CA . LEU A 1 208 ? 0.625 -11.197 -2.097 1.00 95.19 208 LEU A CA 1
ATOM 1430 C C . LEU A 1 208 ? 0.411 -11.183 -3.612 1.00 95.19 208 LEU A C 1
ATOM 1432 O O . LEU A 1 208 ? -0.597 -11.705 -4.088 1.00 95.19 208 LEU A O 1
ATOM 1436 N N . LEU A 1 209 ? 1.391 -10.673 -4.366 1.00 96.31 209 LEU A N 1
ATOM 1437 C CA . LEU A 1 209 ? 1.272 -10.562 -5.820 1.00 96.31 209 LEU A CA 1
ATOM 1438 C C . LEU A 1 209 ? 1.139 -11.936 -6.489 1.00 96.31 209 LEU A C 1
ATOM 1440 O O . LEU A 1 209 ? 0.310 -12.115 -7.377 1.00 96.31 209 LEU A O 1
ATOM 1444 N N . LEU A 1 210 ? 1.904 -12.932 -6.038 1.00 95.94 210 LEU A N 1
ATOM 1445 C CA . LEU A 1 210 ? 1.792 -14.302 -6.554 1.00 95.94 210 LEU A CA 1
ATOM 1446 C C . LEU A 1 210 ? 0.465 -14.974 -6.178 1.00 95.94 210 LEU A C 1
ATOM 1448 O O . LEU A 1 210 ? 0.013 -15.877 -6.878 1.00 95.94 210 LEU A O 1
ATOM 1452 N N . GLY A 1 211 ? -0.176 -14.517 -5.102 1.00 93.62 211 GLY A N 1
ATOM 1453 C CA . GLY A 1 211 ? -1.551 -14.861 -4.748 1.00 93.62 211 GLY A CA 1
ATOM 1454 C C . GLY A 1 211 ? -2.611 -14.090 -5.542 1.00 93.62 211 GLY A C 1
ATOM 1455 O O . GLY A 1 211 ? -3.797 -14.302 -5.301 1.00 93.62 211 GLY A O 1
ATOM 1456 N N . GLY A 1 212 ? -2.207 -13.213 -6.468 1.00 93.88 212 GLY A N 1
ATOM 1457 C CA . GLY A 1 212 ? -3.105 -12.378 -7.266 1.00 93.88 212 GLY A CA 1
ATOM 1458 C C . GLY A 1 212 ? -3.714 -11.210 -6.490 1.00 93.88 212 GLY A C 1
ATOM 1459 O O . GLY A 1 212 ? -4.806 -10.772 -6.838 1.00 93.88 212 GLY A O 1
ATOM 1460 N N . ALA A 1 213 ? -3.045 -10.744 -5.433 1.00 95.62 213 ALA A N 1
ATOM 1461 C CA . ALA A 1 213 ? -3.547 -9.705 -4.543 1.00 95.62 213 ALA A CA 1
ATOM 1462 C C . ALA A 1 213 ? -2.497 -8.624 -4.230 1.00 95.62 213 ALA A C 1
ATOM 1464 O O . ALA A 1 213 ? -1.291 -8.802 -4.411 1.00 95.62 213 ALA A O 1
ATOM 1465 N N . SER A 1 214 ? -2.966 -7.508 -3.687 1.00 97.31 214 SER A N 1
ATOM 1466 C CA . SER A 1 214 ? -2.175 -6.430 -3.099 1.00 97.31 214 SER A CA 1
ATOM 1467 C C . SER A 1 214 ? -2.635 -6.149 -1.662 1.00 97.31 214 SER A C 1
ATOM 1469 O O . SER A 1 214 ? -3.532 -6.804 -1.126 1.00 97.31 214 SER A O 1
ATOM 1471 N N . TYR A 1 215 ? -2.038 -5.148 -1.009 1.00 97.62 215 TYR A N 1
ATOM 1472 C CA . TYR A 1 215 ? -2.526 -4.684 0.294 1.00 97.62 215 TYR A CA 1
ATOM 1473 C C . TYR A 1 215 ? -3.985 -4.205 0.240 1.00 97.62 215 TYR A C 1
ATOM 1475 O O . TYR A 1 215 ? -4.681 -4.300 1.250 1.00 97.62 215 TYR A O 1
ATOM 1483 N N . LEU A 1 216 ? -4.443 -3.707 -0.916 1.00 97.75 216 LEU A N 1
ATOM 1484 C CA . LEU A 1 216 ? -5.773 -3.125 -1.082 1.00 97.75 216 LEU A CA 1
ATOM 1485 C C . LEU A 1 216 ? -6.878 -4.180 -1.129 1.00 97.75 216 LEU A C 1
ATOM 1487 O O . LEU A 1 216 ? -7.968 -3.925 -0.627 1.00 97.75 216 LEU A O 1
ATOM 1491 N N . ASP A 1 217 ? -6.610 -5.371 -1.668 1.00 95.50 217 ASP A N 1
ATOM 1492 C CA . ASP A 1 217 ? -7.650 -6.349 -2.021 1.00 95.50 217 ASP A CA 1
ATOM 1493 C C . ASP A 1 217 ? -7.427 -7.765 -1.458 1.00 95.50 217 ASP A C 1
ATOM 1495 O O . ASP A 1 217 ? -8.315 -8.612 -1.585 1.00 95.50 217 ASP A O 1
ATOM 1499 N N . VAL A 1 218 ? -6.314 -8.027 -0.758 1.00 95.69 218 VAL A N 1
ATOM 1500 C CA . VAL A 1 218 ? -6.030 -9.359 -0.201 1.00 95.69 218 VAL A CA 1
ATOM 1501 C C . VAL A 1 218 ? -7.171 -9.880 0.678 1.00 95.69 218 VAL A C 1
ATOM 1503 O O . VAL A 1 218 ? -7.675 -9.206 1.579 1.00 95.69 218 VAL A O 1
ATOM 1506 N N . THR A 1 219 ? -7.572 -11.128 0.438 1.00 92.81 219 THR A N 1
ATOM 1507 C CA . THR A 1 219 ? -8.556 -11.853 1.248 1.00 92.81 219 THR A CA 1
ATOM 1508 C C . THR A 1 219 ? -8.065 -13.268 1.535 1.00 92.81 219 THR A C 1
ATOM 1510 O O . THR A 1 219 ? -7.496 -13.952 0.683 1.00 92.81 219 THR A O 1
ATOM 1513 N N . ALA A 1 220 ? -8.270 -13.730 2.764 1.00 84.00 220 ALA A N 1
ATOM 1514 C CA . ALA A 1 220 ? -7.946 -15.084 3.169 1.00 84.00 220 ALA A CA 1
ATOM 1515 C C . ALA A 1 220 ? -8.992 -16.052 2.601 1.00 84.00 220 ALA A C 1
ATOM 1517 O O . ALA A 1 220 ? -10.188 -15.903 2.840 1.00 84.00 220 ALA A O 1
ATOM 1518 N N . GLY A 1 221 ? -8.534 -17.074 1.874 1.00 65.81 221 GLY A N 1
ATOM 1519 C CA . GLY A 1 221 ? -9.406 -18.085 1.265 1.00 65.81 221 GLY A CA 1
ATOM 1520 C C . GLY A 1 221 ? -9.620 -17.926 -0.241 1.00 65.81 221 GLY A C 1
ATOM 1521 O O . GLY A 1 221 ? -10.262 -18.794 -0.835 1.00 65.81 221 GLY A O 1
ATOM 1522 N N . ALA A 1 222 ? -9.039 -16.899 -0.874 1.00 55.16 222 ALA A N 1
ATOM 1523 C CA . ALA A 1 222 ? -8.806 -16.931 -2.313 1.00 55.16 222 ALA A CA 1
ATOM 1524 C C . ALA A 1 222 ? -7.927 -18.154 -2.614 1.00 55.16 222 ALA A C 1
ATOM 1526 O O . ALA A 1 222 ? -6.809 -18.279 -2.114 1.00 55.16 222 ALA A O 1
ATOM 1527 N N . THR A 1 223 ? -8.479 -19.125 -3.340 1.00 46.03 223 THR A N 1
ATOM 1528 C CA . THR A 1 223 ? -7.691 -20.268 -3.803 1.00 46.03 223 THR A CA 1
ATOM 1529 C C . THR A 1 223 ? -6.885 -19.750 -4.986 1.00 46.03 223 THR A C 1
ATOM 1531 O O . THR A 1 223 ? -7.512 -19.247 -5.919 1.00 46.03 223 THR A O 1
ATOM 1534 N N . PRO A 1 224 ? -5.545 -19.812 -4.976 1.00 49.66 224 PRO A N 1
ATOM 1535 C CA . PRO A 1 224 ? -4.788 -19.460 -6.163 1.00 49.66 224 PRO A CA 1
ATOM 1536 C C . PRO A 1 224 ? -5.244 -20.369 -7.304 1.00 49.66 224 PRO A C 1
ATOM 1538 O O . PRO A 1 224 ? -5.361 -21.582 -7.105 1.00 49.66 224 PRO A O 1
ATOM 1541 N N . ASP A 1 225 ? -5.439 -19.814 -8.498 1.00 44.41 225 ASP A N 1
ATOM 1542 C CA . ASP A 1 225 ? -5.513 -20.581 -9.748 1.00 44.41 225 ASP A CA 1
ATOM 1543 C C . ASP A 1 225 ? -4.103 -21.120 -10.086 1.00 44.41 225 ASP A C 1
ATOM 1545 O O . ASP A 1 225 ? -3.524 -20.882 -11.140 1.00 44.41 225 ASP A O 1
ATOM 1549 N N . ALA A 1 226 ? -3.481 -21.813 -9.133 1.00 44.47 226 ALA A N 1
ATOM 1550 C CA . ALA A 1 226 ? -2.178 -22.427 -9.279 1.00 44.47 226 ALA A CA 1
ATOM 1551 C C . ALA A 1 226 ? -2.389 -23.935 -9.350 1.00 44.47 226 ALA A C 1
ATOM 1553 O O . ALA A 1 226 ? -2.673 -24.605 -8.354 1.00 44.47 226 ALA A O 1
ATOM 1554 N N . THR A 1 227 ? -2.220 -24.485 -10.551 1.00 34.53 227 THR A N 1
ATOM 1555 C CA . THR A 1 227 ? -1.926 -25.914 -10.669 1.00 34.53 227 THR A CA 1
ATOM 1556 C C . THR A 1 227 ? -0.613 -26.137 -9.910 1.00 34.53 227 THR A C 1
ATOM 1558 O O . THR A 1 227 ? 0.338 -25.399 -10.176 1.00 34.53 227 THR A O 1
ATOM 1561 N N . PRO A 1 228 ? -0.530 -27.077 -8.953 1.00 38.88 228 PRO A N 1
ATOM 1562 C CA . PRO A 1 228 ? 0.699 -27.282 -8.207 1.00 38.88 228 PRO A CA 1
ATOM 1563 C C . PRO A 1 228 ? 1.815 -27.641 -9.189 1.00 38.88 228 PRO A C 1
ATOM 1565 O O . PRO A 1 228 ? 1.765 -28.687 -9.834 1.00 38.88 228 PRO A O 1
ATOM 1568 N N . SER A 1 229 ? 2.806 -26.759 -9.321 1.00 45.69 229 SER A N 1
ATOM 1569 C CA . SER A 1 229 ? 4.067 -27.111 -9.962 1.00 45.69 229 SER A CA 1
ATOM 1570 C C . SER A 1 229 ? 4.769 -28.075 -9.015 1.00 45.69 229 SER A C 1
ATOM 1572 O O . SER A 1 229 ? 5.043 -27.724 -7.865 1.00 45.69 229 SER A O 1
ATOM 1574 N N . GLU A 1 230 ? 4.961 -29.323 -9.444 1.00 41.56 230 GLU A N 1
ATOM 1575 C CA . GLU A 1 230 ? 5.660 -30.320 -8.640 1.00 41.56 230 GLU A CA 1
ATOM 1576 C C . GLU A 1 230 ? 7.023 -29.768 -8.208 1.00 41.56 230 GLU A C 1
ATOM 1578 O O . GLU A 1 230 ? 7.810 -29.282 -9.021 1.00 41.56 230 GLU A O 1
ATOM 1583 N N . SER A 1 231 ? 7.293 -29.851 -6.903 1.00 49.53 231 SER A N 1
ATOM 1584 C CA . SER A 1 231 ? 8.615 -29.596 -6.337 1.00 49.53 231 SER A CA 1
ATOM 1585 C C . SER A 1 231 ? 9.648 -30.414 -7.122 1.00 49.53 231 SER A C 1
ATOM 1587 O O . SER A 1 23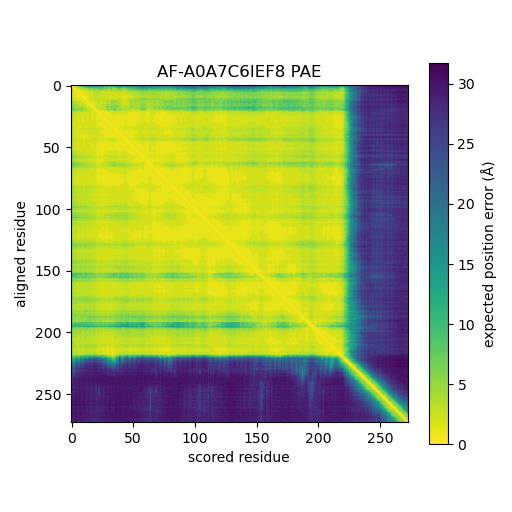1 ? 9.488 -31.637 -7.211 1.00 49.53 231 SER A O 1
ATOM 1589 N N . PRO A 1 232 ? 10.697 -29.800 -7.701 1.00 45.19 232 PRO A N 1
ATOM 1590 C CA . PRO A 1 232 ? 11.756 -30.564 -8.333 1.00 45.19 232 PRO A CA 1
ATOM 1591 C C . PRO A 1 232 ? 12.363 -31.482 -7.275 1.00 45.19 232 PRO A C 1
ATOM 1593 O O . PRO A 1 232 ? 12.925 -31.017 -6.281 1.00 45.19 232 PRO A O 1
ATOM 1596 N N . ALA A 1 233 ? 12.207 -32.791 -7.470 1.00 40.75 233 ALA A N 1
ATOM 1597 C CA . ALA A 1 233 ? 12.786 -33.797 -6.598 1.00 40.75 233 ALA A CA 1
ATOM 1598 C C . ALA A 1 233 ? 14.273 -33.483 -6.383 1.00 40.75 233 ALA A C 1
ATOM 1600 O O . ALA A 1 233 ? 15.019 -33.296 -7.347 1.00 40.75 233 ALA A O 1
ATOM 1601 N N . ALA A 1 234 ? 14.687 -33.416 -5.116 1.00 38.38 234 ALA A N 1
ATOM 1602 C CA . ALA A 1 234 ? 16.063 -33.147 -4.732 1.00 38.38 234 ALA A CA 1
ATOM 1603 C C . ALA A 1 234 ? 17.016 -34.097 -5.476 1.00 38.38 234 ALA A C 1
ATOM 1605 O O . ALA A 1 234 ? 17.040 -35.305 -5.227 1.00 38.38 234 ALA A O 1
ATOM 1606 N N . ALA A 1 235 ? 17.804 -33.547 -6.400 1.00 39.41 235 ALA A N 1
ATOM 1607 C CA . ALA A 1 235 ? 18.930 -34.262 -6.975 1.00 39.41 235 ALA A CA 1
ATOM 1608 C C . ALA A 1 235 ? 19.965 -34.515 -5.861 1.00 39.41 235 ALA A C 1
ATOM 1610 O O . ALA A 1 235 ? 20.197 -33.627 -5.035 1.00 39.41 235 ALA A O 1
ATOM 1611 N N . PRO A 1 236 ? 20.587 -35.704 -5.791 1.00 38.72 236 PRO A N 1
ATOM 1612 C CA . PRO A 1 236 ? 21.532 -36.015 -4.729 1.00 38.72 236 PRO A CA 1
ATOM 1613 C C . PRO A 1 236 ? 22.748 -35.085 -4.813 1.00 38.72 236 PRO A C 1
ATOM 1615 O O . PRO A 1 236 ? 23.421 -35.007 -5.841 1.00 38.72 236 PRO A O 1
ATOM 1618 N N . THR A 1 237 ? 23.028 -34.394 -3.709 1.00 37.25 237 THR A N 1
ATOM 1619 C CA . THR A 1 237 ? 24.185 -33.517 -3.520 1.00 37.25 237 THR A CA 1
ATOM 1620 C C . THR A 1 237 ? 25.487 -34.271 -3.791 1.00 37.25 237 THR A C 1
ATOM 1622 O O . THR A 1 237 ? 25.893 -35.136 -3.012 1.00 37.25 237 THR A O 1
ATOM 1625 N N . ALA A 1 238 ? 26.182 -33.919 -4.874 1.00 34.59 238 ALA A N 1
ATOM 1626 C CA . ALA A 1 238 ? 27.596 -34.234 -5.020 1.00 34.59 238 ALA A CA 1
ATOM 1627 C C . ALA A 1 238 ? 28.392 -33.409 -3.994 1.00 34.59 238 ALA A C 1
ATOM 1629 O O . ALA A 1 238 ? 28.252 -32.190 -3.913 1.00 34.59 238 ALA A O 1
ATOM 1630 N N . ALA A 1 239 ? 29.206 -34.090 -3.188 1.00 34.88 239 ALA A N 1
ATOM 1631 C CA . ALA A 1 239 ? 30.050 -33.477 -2.171 1.00 34.88 239 ALA A CA 1
ATOM 1632 C C . ALA A 1 239 ? 31.029 -32.471 -2.803 1.00 34.88 239 ALA A C 1
ATOM 1634 O O . ALA A 1 239 ? 31.929 -32.856 -3.549 1.00 34.88 239 ALA A O 1
ATOM 1635 N N . SER A 1 240 ? 30.866 -31.185 -2.483 1.00 37.47 240 SER A N 1
ATOM 1636 C CA . SER A 1 240 ? 31.819 -30.136 -2.843 1.00 37.47 240 SER A CA 1
ATOM 1637 C C . SER A 1 240 ? 32.906 -30.048 -1.775 1.00 37.47 240 SER A C 1
ATOM 1639 O O . SER A 1 240 ? 32.658 -29.647 -0.639 1.00 37.47 240 SER A O 1
ATOM 1641 N N . THR A 1 241 ? 34.127 -30.428 -2.143 1.00 33.38 241 THR A N 1
ATOM 1642 C CA . THR A 1 241 ? 35.353 -30.155 -1.385 1.00 33.38 241 THR A CA 1
ATOM 1643 C C . THR A 1 241 ? 35.516 -28.655 -1.141 1.00 33.38 241 THR A C 1
ATOM 1645 O O . THR A 1 241 ? 35.455 -27.856 -2.072 1.00 33.38 241 THR A O 1
ATOM 1648 N N . ALA A 1 242 ? 35.742 -28.288 0.121 1.00 32.09 242 ALA A N 1
ATOM 1649 C CA . ALA A 1 242 ? 35.998 -26.925 0.560 1.00 32.09 242 ALA A CA 1
ATOM 1650 C C . ALA A 1 242 ? 37.278 -26.356 -0.078 1.00 32.09 242 ALA A C 1
ATOM 1652 O O . ALA A 1 242 ? 38.352 -26.949 0.034 1.00 32.09 242 ALA A O 1
ATOM 1653 N N . VAL A 1 243 ? 37.166 -25.178 -0.694 1.00 32.97 243 VAL A N 1
ATOM 1654 C CA . VAL A 1 243 ? 38.304 -24.322 -1.047 1.00 32.97 243 VAL A CA 1
ATOM 1655 C C . VAL A 1 243 ? 38.303 -23.142 -0.079 1.00 32.97 243 VAL A C 1
ATOM 1657 O O . VAL A 1 243 ? 37.284 -22.487 0.118 1.00 32.97 243 VAL A O 1
ATOM 1660 N N . ALA A 1 244 ? 39.441 -22.931 0.579 1.00 30.22 244 ALA A N 1
ATOM 1661 C CA . ALA A 1 244 ? 39.632 -21.942 1.631 1.00 30.22 244 ALA A CA 1
ATOM 1662 C C . ALA A 1 244 ? 39.556 -20.492 1.115 1.00 30.22 244 ALA A C 1
ATOM 1664 O O . ALA A 1 244 ? 40.103 -20.159 0.065 1.00 30.22 244 ALA A O 1
ATOM 1665 N N . VAL A 1 245 ? 38.918 -19.637 1.917 1.00 34.47 245 VAL A N 1
ATOM 1666 C CA . VAL A 1 245 ? 38.802 -18.179 1.760 1.00 34.47 245 VAL A CA 1
ATOM 1667 C C . VAL A 1 245 ? 40.093 -17.495 2.243 1.00 34.47 245 VAL A C 1
ATOM 1669 O O . VAL A 1 245 ? 40.512 -17.768 3.370 1.00 34.47 245 VAL A O 1
ATOM 1672 N N . PRO A 1 246 ? 40.729 -16.592 1.470 1.00 31.58 246 PRO A N 1
ATOM 1673 C CA . PRO A 1 246 ? 41.717 -15.667 2.016 1.00 31.58 246 PRO A CA 1
ATOM 1674 C C . PRO A 1 246 ? 41.030 -14.461 2.685 1.00 31.58 246 PRO A C 1
ATOM 1676 O O . PRO A 1 246 ? 40.028 -13.947 2.197 1.00 31.58 246 PRO A O 1
ATOM 1679 N N . ALA A 1 247 ? 41.579 -14.044 3.827 1.00 31.28 247 ALA A N 1
ATOM 1680 C CA . ALA A 1 247 ? 41.054 -13.017 4.726 1.00 31.28 247 ALA A CA 1
ATOM 1681 C C . ALA A 1 247 ? 40.924 -11.608 4.107 1.00 31.28 247 ALA A C 1
ATOM 1683 O O . ALA A 1 247 ? 41.754 -11.187 3.301 1.00 31.28 247 ALA A O 1
ATOM 1684 N N . SER A 1 248 ? 39.898 -10.879 4.563 1.00 32.62 248 SER A N 1
ATOM 1685 C CA . SER A 1 248 ? 39.610 -9.465 4.285 1.00 32.62 248 SER A CA 1
ATOM 1686 C C . SER A 1 248 ? 40.723 -8.505 4.726 1.00 32.62 248 SER A C 1
ATOM 1688 O O . SER A 1 248 ? 41.333 -8.738 5.772 1.00 32.62 248 SER A O 1
ATOM 1690 N N . PRO A 1 249 ? 40.884 -7.354 4.049 1.00 37.03 249 PRO A N 1
ATOM 1691 C CA . PRO A 1 249 ? 41.458 -6.157 4.645 1.00 37.03 249 PRO A CA 1
ATOM 1692 C C . PRO A 1 249 ? 40.382 -5.105 4.973 1.00 37.03 249 PRO A C 1
ATOM 1694 O O . PRO A 1 249 ? 39.683 -4.611 4.094 1.00 37.03 249 PRO A O 1
ATOM 1697 N N . ASP A 1 250 ? 40.308 -4.816 6.272 1.00 35.06 250 ASP A N 1
ATOM 1698 C CA . ASP A 1 250 ? 40.031 -3.555 6.974 1.00 35.06 250 ASP A CA 1
ATOM 1699 C C . ASP A 1 250 ? 38.843 -2.637 6.629 1.00 35.06 250 ASP A C 1
ATOM 1701 O O . ASP A 1 250 ? 38.597 -2.188 5.513 1.00 35.06 250 ASP A O 1
ATOM 1705 N N . ALA A 1 251 ? 38.171 -2.280 7.727 1.00 30.98 251 ALA A N 1
ATOM 1706 C CA . ALA A 1 251 ? 37.108 -1.304 7.876 1.00 30.98 251 ALA A CA 1
ATOM 1707 C C . ALA A 1 251 ? 37.577 0.145 7.648 1.00 30.98 251 ALA A C 1
ATOM 1709 O O . ALA A 1 251 ? 38.657 0.549 8.081 1.00 30.98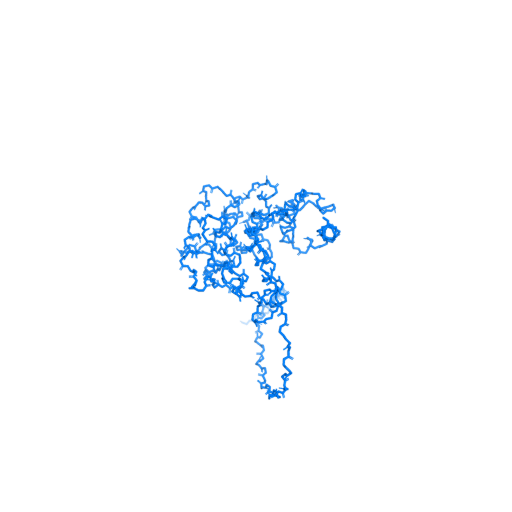 251 ALA A O 1
ATOM 1710 N N . VAL A 1 252 ? 36.695 0.958 7.064 1.00 34.09 252 VAL A N 1
ATOM 1711 C CA . VAL A 1 252 ? 36.806 2.424 7.027 1.00 34.09 252 VAL A CA 1
ATOM 1712 C C . VAL A 1 252 ? 35.947 3.003 8.167 1.00 34.09 252 VAL A C 1
ATOM 1714 O O . VAL A 1 252 ? 34.800 2.576 8.317 1.00 34.09 252 VAL A O 1
ATOM 1717 N N . PRO A 1 253 ? 36.461 3.926 9.005 1.00 34.09 253 PRO A N 1
ATOM 1718 C CA . PRO A 1 253 ? 35.765 4.371 10.210 1.00 34.09 253 PRO A CA 1
ATOM 1719 C C . PRO A 1 253 ? 34.703 5.450 9.944 1.00 34.09 253 PRO A C 1
ATOM 1721 O O . PRO A 1 253 ? 34.800 6.245 9.011 1.00 34.09 253 PRO A O 1
ATOM 1724 N N . ALA A 1 254 ? 33.702 5.465 10.829 1.00 31.75 254 ALA A N 1
ATOM 1725 C CA . ALA A 1 254 ? 32.532 6.336 10.837 1.00 31.75 254 ALA A CA 1
ATOM 1726 C C . ALA A 1 254 ? 32.865 7.836 10.954 1.00 31.75 254 ALA A C 1
ATOM 1728 O O . ALA A 1 254 ? 33.681 8.246 11.782 1.00 31.75 254 ALA A O 1
ATOM 1729 N N . THR A 1 255 ? 32.159 8.666 10.180 1.00 33.12 255 THR A N 1
ATOM 1730 C CA . THR A 1 255 ? 32.182 10.130 10.300 1.00 33.12 255 THR A CA 1
ATOM 1731 C C . THR A 1 255 ? 31.042 10.575 11.216 1.00 33.12 255 THR A C 1
ATOM 1733 O O . THR A 1 255 ? 29.869 10.351 10.920 1.00 33.12 255 THR A O 1
ATOM 1736 N N . THR A 1 256 ? 31.379 11.206 12.333 1.00 32.34 256 THR A N 1
ATOM 1737 C CA . THR A 1 256 ? 30.440 11.801 13.292 1.00 32.34 256 THR A CA 1
ATOM 1738 C C . THR A 1 256 ? 29.792 13.076 12.742 1.00 32.34 256 THR A C 1
ATOM 1740 O O . THR A 1 256 ? 30.496 13.960 12.255 1.00 32.34 256 THR A O 1
ATOM 1743 N N . ALA A 1 257 ? 28.468 13.193 12.877 1.00 33.78 257 ALA A N 1
ATOM 1744 C CA . ALA A 1 257 ? 27.700 14.418 12.638 1.00 33.78 257 ALA A CA 1
ATOM 1745 C C . ALA A 1 257 ? 28.076 15.546 13.632 1.00 33.78 257 ALA A C 1
ATOM 1747 O O . ALA A 1 257 ? 28.435 15.247 14.775 1.00 33.78 257 ALA A O 1
ATOM 1748 N N . PRO A 1 258 ? 27.993 16.837 13.249 1.00 36.53 258 PRO A N 1
ATOM 1749 C CA . PRO A 1 258 ? 28.270 17.943 14.162 1.00 36.53 258 PRO A CA 1
ATOM 1750 C C . PRO A 1 258 ? 27.085 18.237 15.099 1.00 36.53 258 PRO A C 1
ATOM 1752 O O . PRO A 1 258 ? 25.928 18.263 14.687 1.00 36.53 258 PRO A O 1
ATOM 1755 N N . ALA A 1 259 ? 27.407 18.480 16.371 1.00 35.03 259 ALA A N 1
ATOM 1756 C CA . ALA A 1 259 ? 26.477 18.797 17.451 1.00 35.03 259 ALA A CA 1
ATOM 1757 C C . ALA A 1 259 ? 25.898 20.223 17.359 1.00 35.03 259 ALA A C 1
ATOM 1759 O O . ALA A 1 259 ? 26.596 21.171 16.9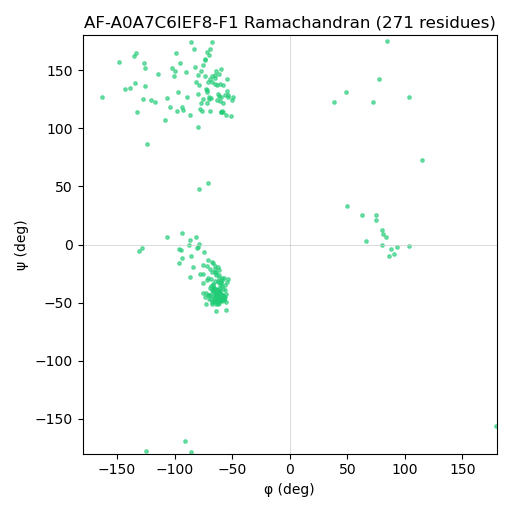93 1.00 35.03 259 ALA A O 1
ATOM 1760 N N . SER A 1 260 ? 24.635 20.381 17.766 1.00 36.19 260 SER A N 1
ATOM 1761 C CA . SER A 1 260 ? 23.984 21.678 17.991 1.00 36.19 260 SER A CA 1
ATOM 1762 C C . SER A 1 260 ? 24.632 22.449 19.159 1.00 36.19 260 SER A C 1
ATOM 1764 O O . SER A 1 260 ? 25.055 21.827 20.138 1.00 36.19 260 SER A O 1
ATOM 1766 N N . PRO A 1 261 ? 24.704 23.793 19.107 1.00 37.94 261 PRO A N 1
ATOM 1767 C CA . PRO A 1 261 ? 25.309 24.595 20.170 1.00 37.94 261 PRO A CA 1
ATOM 1768 C C . PRO A 1 261 ? 24.381 24.729 21.395 1.00 37.94 261 PRO A C 1
ATOM 1770 O O . PRO A 1 261 ? 23.158 24.751 21.235 1.00 37.94 261 PRO A O 1
ATOM 1773 N N . PRO A 1 262 ? 24.927 24.852 22.622 1.00 39.06 262 PRO A N 1
ATOM 1774 C CA . PRO A 1 262 ? 24.119 24.973 23.830 1.00 39.06 262 PRO A CA 1
ATOM 1775 C C . PRO A 1 262 ? 23.583 26.396 24.036 1.00 39.06 262 PRO A C 1
ATOM 1777 O O . PRO A 1 262 ? 24.259 27.388 23.760 1.00 39.06 262 PRO A O 1
ATOM 1780 N N . ALA A 1 263 ? 22.377 26.479 24.598 1.00 34.44 263 ALA A N 1
ATOM 1781 C CA . ALA A 1 263 ? 21.800 27.701 25.140 1.00 34.44 263 ALA A CA 1
ATOM 1782 C C . ALA A 1 263 ? 22.493 28.089 26.458 1.00 34.44 263 ALA A C 1
ATOM 1784 O O . ALA A 1 263 ? 22.650 27.253 27.349 1.00 34.44 263 ALA A O 1
ATOM 1785 N N . THR A 1 264 ? 22.857 29.363 26.614 1.00 36.19 264 THR A N 1
ATOM 1786 C CA . THR A 1 264 ? 23.247 29.947 27.903 1.00 36.19 264 THR A CA 1
ATOM 1787 C C . THR A 1 264 ? 22.263 31.042 28.294 1.00 36.19 264 THR A C 1
ATOM 1789 O O . THR A 1 264 ? 22.033 32.005 27.564 1.00 36.19 264 THR A O 1
ATOM 1792 N N . THR A 1 265 ? 21.662 30.879 29.469 1.00 32.88 265 THR A N 1
ATOM 1793 C CA . THR A 1 265 ? 20.879 31.903 30.156 1.00 32.88 265 THR A CA 1
ATOM 1794 C C . THR A 1 265 ? 21.779 32.748 31.059 1.00 32.88 265 THR A C 1
ATOM 1796 O O . THR A 1 265 ? 22.435 32.209 31.944 1.00 32.88 265 THR A O 1
ATOM 1799 N N . ASP A 1 266 ? 21.679 34.060 30.847 1.00 31.97 266 ASP A N 1
ATOM 1800 C CA . ASP A 1 266 ? 21.560 35.136 31.843 1.00 31.97 266 ASP A CA 1
ATOM 1801 C C . ASP A 1 266 ? 22.783 35.644 32.646 1.00 31.97 266 ASP A C 1
ATOM 1803 O O . ASP A 1 266 ? 23.623 34.889 33.129 1.00 31.97 266 ASP A O 1
ATOM 1807 N N . GLY A 1 267 ? 22.795 36.972 32.859 1.00 31.20 267 GLY A N 1
ATOM 1808 C CA . GLY A 1 267 ? 23.404 37.588 34.047 1.00 31.20 267 GLY A CA 1
ATOM 1809 C C . GLY A 1 267 ? 24.629 38.509 33.900 1.00 31.20 267 GLY A C 1
ATOM 1810 O O . GLY A 1 267 ? 25.702 38.175 34.381 1.00 31.20 267 GLY A O 1
ATOM 1811 N N . GLY A 1 268 ? 24.434 39.728 33.381 1.00 30.17 268 GLY A N 1
ATOM 1812 C CA . GLY A 1 268 ? 24.758 40.971 34.113 1.00 30.17 268 GLY A CA 1
ATOM 1813 C C . GLY A 1 268 ? 26.209 41.450 34.369 1.00 30.17 268 GLY A C 1
ATOM 1814 O O . GLY A 1 268 ? 26.936 40.905 35.189 1.00 30.17 268 GLY A O 1
ATOM 1815 N N . SER A 1 269 ? 26.451 42.678 33.882 1.00 35.34 269 SER A N 1
ATOM 1816 C CA . SER A 1 269 ? 27.212 43.795 34.499 1.00 35.34 269 SER A CA 1
ATOM 1817 C C . SER A 1 269 ? 28.641 44.117 34.020 1.00 35.34 269 SER A C 1
ATOM 1819 O O . SER A 1 269 ? 29.548 43.296 34.000 1.00 35.34 269 SER A O 1
ATOM 1821 N N . ALA A 1 270 ? 28.795 45.404 33.676 1.00 36.91 270 ALA A N 1
ATOM 1822 C CA . ALA A 1 270 ? 29.972 46.130 33.182 1.00 36.91 270 ALA A CA 1
ATOM 1823 C C . ALA A 1 270 ? 31.113 46.268 34.229 1.00 36.91 270 ALA A C 1
ATOM 1825 O O . ALA A 1 270 ? 30.887 45.952 35.399 1.00 36.91 270 ALA A O 1
ATOM 1826 N N . PRO A 1 271 ? 32.309 46.807 33.876 1.00 46.41 271 PRO A N 1
ATOM 1827 C CA . PRO A 1 271 ? 32.461 48.268 33.739 1.00 46.41 271 PRO A CA 1
ATOM 1828 C C . PRO A 1 271 ? 33.470 48.786 32.680 1.00 46.41 271 PRO A C 1
ATOM 1830 O O . PRO A 1 271 ? 34.435 48.129 32.320 1.00 46.41 271 PRO A O 1
ATOM 1833 N N . ARG A 1 272 ? 33.218 50.043 32.278 1.00 39.12 272 ARG A N 1
ATOM 1834 C CA . ARG A 1 272 ? 34.126 51.183 31.994 1.00 39.12 272 ARG A CA 1
ATOM 1835 C C . ARG A 1 272 ? 35.485 50.957 31.303 1.00 39.12 272 ARG A C 1
ATOM 1837 O O . ARG A 1 272 ? 36.414 50.414 31.893 1.00 39.12 272 ARG A O 1
ATOM 1844 N N . GLY A 1 273 ? 35.623 51.649 30.170 1.00 35.25 273 GLY A N 1
ATOM 1845 C CA . GLY A 1 273 ? 36.851 52.151 29.551 1.00 35.25 273 GLY A CA 1
ATOM 1846 C C . GLY A 1 273 ? 36.475 53.078 28.411 1.00 35.25 273 GLY A C 1
ATOM 1847 O O . GLY A 1 273 ? 35.882 52.548 27.451 1.00 35.25 273 GLY A O 1
#

Nearest PDB structures (foldseek):
  7xr7-assembly1_A  TM=6.904E-01  e=4.483E-04  Streptomyces showdoensis
  7xru-assembly1_A  TM=6.774E-01  e=8.900E-04  Streptomyces showdoensis
  7xra-assembly1_A  TM=6.675E-01  e=1.137E-03  Streptomyces showdoensis
  7xq4-assembly1_A  TM=6.407E-01  e=7.316E-04  Streptomyces showdoensis
  8paj-assembly1_A  TM=7.434E-01  e=6.306E-02  Archangium gephyra

Foldseek 3Di:
DVCVVVLVVCLACVVVVCVVKLLSLLVVLLVCLQAVHQSCPSRPPDGSLCSLVVQQDPQRAHIPQREQQRLLSSLLSQLSNVHARDVSSLVSHCQQADPQLAGDSDRPHDGFLSNLLSNLNSLVSNVDPVSVVSNVSSLVSLVVQQDPQRFHGDPFGLLSLLSNLQSNVSSVHHSVSSLSNNVVQQDLVRAGDGVPHGDPSSRVSNVQVQLVHHSNDNHPPSDRPDDDDDRDPDDDDDDDDDDDDDDDDDDDDDDDDDDDDDDDDDDDDDDDD

Mean predicted aligned error: 10.75 Å

pLDDT: mean 84.26, std 23.46, range [30.17, 98.94]

Radius of gyration: 23.27 Å; Cα contacts (8 Å, |Δi|>4): 429; chains: 1; bounding box: 57×88×54 Å

Sequence (273 aa):
AQAEPLLDLLAREGAAAVAESPETAAKLVVVAAAFGKDPRTFVPGTDLVAVVTDAIAEDGSFGAWPGPFASGLAAVALDRAGEAVPAALTTHLLTYANEDGGFGFGAGEPSDADSTGMALLGLLADGSDATSEATEKARAWATANQAEDGSWPGYNPVNSTAIMGGALASAGGDPAGAVTYLTGQQAASGAFTNAGADDFIATTQAALLLGGASYLDVTAGATPDATPSESPAAAPTAASTAVAVPASPDAVPATTAPASPPATTDGGSAPRG

Solvent-accessible surface area (backbone atoms only — not comparable to full-atom values): 15212 Å² total; per-residue (Å²): 122,86,59,53,68,55,52,54,46,46,27,70,49,35,59,66,54,32,75,77,34,45,60,47,22,22,53,50,28,42,50,24,41,20,66,74,39,56,32,61,59,51,24,76,97,37,43,28,59,56,48,41,57,73,48,41,42,93,73,15,43,24,59,97,64,58,28,22,46,38,35,10,44,45,22,26,19,30,33,63,71,76,41,81,49,57,67,41,34,55,55,40,40,56,60,20,54,45,97,77,26,26,15,7,70,43,70,86,44,72,60,30,22,45,18,23,14,27,33,39,39,15,34,60,38,50,63,46,80,89,32,48,65,57,40,54,29,25,51,48,29,55,66,72,55,48,44,96,68,20,35,29,63,44,93,43,53,50,35,11,17,19,42,26,27,15,27,34,38,77,72,74,45,85,33,64,45,26,52,53,32,49,64,74,48,48,42,97,89,68,37,18,41,55,98,86,37,80,28,72,66,26,31,59,38,34,49,33,36,74,56,76,24,30,85,76,68,46,53,69,81,72,73,63,96,62,78,83,74,76,76,79,75,82,73,83,81,76,86,76,80,86,77,86,84,83,85,85,83,83,86,84,84,86,84,82,81,87,78,84,83,83,88,82,86,85,82,89,85,85,85,92,133